Protein AF-A0A2U3AKN8-F1 (afdb_monomer)

Mean predicted aligned error: 9.83 Å

Solvent-accessible surface area (backbone atoms only — not comparable to full-atom values): 13287 Å² total; per-residue (Å²): 140,81,82,91,76,89,77,84,79,79,81,80,80,75,80,71,77,81,74,75,75,73,72,77,77,73,77,78,71,74,66,41,64,63,56,48,52,53,52,56,72,64,46,65,50,84,60,88,80,72,46,53,62,43,79,79,69,73,94,83,58,29,71,32,32,34,65,48,56,36,78,49,34,38,37,41,38,30,32,68,33,96,54,86,53,60,68,59,31,71,70,49,67,68,53,52,83,86,50,47,49,32,32,42,37,38,39,53,43,98,36,43,69,57,27,46,51,53,54,57,77,70,51,80,65,50,83,86,33,52,79,41,74,62,44,101,90,39,66,28,15,39,43,72,58,97,63,34,29,37,36,18,37,74,58,89,57,29,38,34,34,22,34,26,45,57,94,43,81,56,57,19,50,55,48,46,43,53,50,49,64,50,51,77,76,42,58,64,76,82,40,71,66,54,26,37,35,37,30,34,58,82,16,51,69,24,35,44,35,33,29,56,66,25,29,32,39,37,40,33,45,22,71,46,61,65,41,48,53,53,20,48,45,33,54,82

Radius of gyration: 25.67 Å; Cα contacts (8 Å, |Δi|>4): 449; chains: 1; bounding box: 73×88×54 Å

Organism: NCBI:txid202750

Sequence (236 aa):
MKKIMIAIMTVTMFLLPTFCVEALSKSTIMPAEVLQKSIKKSIATPIAIVLPQRIPVAKNPYITAKTTSTATSYKVVYYALKKPTTVNSPQALHASKKDAILRITAKKYHSQAMAMKKIESVNHFTAAGKVIAIMPTVKGYQDAGAGSQWTSWKMGRWSLTSHTTTNRPTADVTRAQQIIRYLQKHQLPIPRQNGVVIIGEDGQKNAVIWQNGAVVYTLDYTAKALDVIQAATSLN

pLDDT: mean 82.95, std 19.5, range [27.47, 98.31]

Foldseek 3Di:
DDDDDDDDDDDPPPPDPPPPPPPPPPQPDPQVVVQVVLQVVVEDEPDDDKFFRDFDDDGDFAKEWEWDYDHFKIKIWIFTHPDHDYHPDPVRVPDDPVRTAKMKMKGFDPWLVVLVVVQVVPQPADPPADWDPLDPPFIWGWDDDPQKIKTWGDDVQEIEIEIDGPVCHCPRSVVVNVLVVVCVPFPAPDAPHHWYAYHYPQQVPGWTWGDDTRMIMIMGHHRDNVSSVNRRSRMD

Secondary structure (DSSP, 8-state):
-------------------------------HHHHHHHHHHT---SS----BS----SSSPEEEEEEEEETTEEEEEEEEESS---TT-HHHHH--GGGEEEEEEEEE-SSHHHHHHHHHTT----SSSEEEEEETTEEEEEEEETTEEEEEEEETTEEEEEEEETTSTTHHHHHHHHHHHHHTTSPPP--SS-EEEEE-GGGTT-EEEEEETTEEEEEE--SSHHHHHHHHHTB-

Structure (mmCIF, N/CA/C/O backbone):
data_AF-A0A2U3AKN8-F1
#
_entry.id   AF-A0A2U3AKN8-F1
#
loop_
_atom_site.group_PDB
_atom_site.id
_atom_site.type_symbol
_atom_site.label_atom_id
_atom_site.label_alt_id
_atom_site.label_comp_id
_atom_site.label_asym_id
_atom_site.label_entity_id
_atom_site.label_seq_id
_atom_site.pdbx_PDB_ins_code
_atom_site.Cartn_x
_atom_site.Cartn_y
_atom_site.Cartn_z
_atom_site.occupancy
_atom_site.B_iso_or_equiv
_atom_site.auth_seq_id
_atom_site.auth_comp_id
_atom_site.auth_asym_id
_atom_site.auth_atom_id
_atom_site.pdbx_PDB_model_num
ATOM 1 N N . MET A 1 1 ? 52.978 -71.723 30.980 1.00 47.91 1 MET A N 1
ATOM 2 C CA . MET A 1 1 ? 51.565 -72.037 30.679 1.00 47.91 1 MET A CA 1
ATOM 3 C C . MET A 1 1 ? 50.709 -71.125 31.542 1.00 47.91 1 MET A C 1
ATOM 5 O O . MET A 1 1 ? 50.704 -71.272 32.756 1.00 47.91 1 MET A O 1
ATOM 9 N N . LYS A 1 2 ? 50.210 -70.037 30.944 1.00 38.91 2 LYS A N 1
ATOM 10 C CA . LYS A 1 2 ? 49.776 -68.819 31.645 1.00 38.91 2 LYS A CA 1
ATOM 11 C C . LYS A 1 2 ? 48.250 -68.725 31.698 1.00 38.91 2 LYS A C 1
ATOM 13 O O . LYS A 1 2 ? 47.568 -69.051 30.736 1.00 38.91 2 LYS A O 1
ATOM 18 N N . LYS A 1 3 ? 47.788 -68.286 32.869 1.00 39.03 3 LYS A N 1
ATOM 19 C CA . LYS A 1 3 ? 46.408 -68.121 33.328 1.00 39.03 3 LYS A CA 1
ATOM 20 C C . LYS A 1 3 ? 45.557 -67.282 32.370 1.00 39.03 3 LYS A C 1
ATOM 22 O O . LYS A 1 3 ? 45.996 -66.242 31.890 1.00 39.03 3 LYS A O 1
ATOM 27 N N . ILE A 1 4 ? 44.321 -67.736 32.185 1.00 42.25 4 ILE A N 1
ATOM 28 C CA . ILE A 1 4 ? 43.202 -66.989 31.609 1.00 42.25 4 ILE A CA 1
ATOM 29 C C . ILE A 1 4 ? 42.912 -65.806 32.537 1.00 42.25 4 ILE A C 1
ATOM 31 O O . ILE A 1 4 ? 42.621 -66.002 33.716 1.00 42.25 4 ILE A O 1
ATOM 35 N N . MET A 1 5 ? 43.013 -64.587 32.011 1.00 34.53 5 MET A N 1
ATOM 36 C CA . MET A 1 5 ? 42.608 -63.367 32.702 1.00 34.53 5 MET A CA 1
ATOM 37 C C . MET A 1 5 ? 41.533 -62.696 31.849 1.00 34.53 5 MET A C 1
ATOM 39 O O . MET A 1 5 ? 41.807 -62.167 30.776 1.00 34.53 5 MET A O 1
ATOM 43 N N . ILE A 1 6 ? 40.291 -62.805 32.316 1.00 40.97 6 ILE A N 1
ATOM 44 C CA . ILE A 1 6 ? 39.125 -62.116 31.769 1.00 40.97 6 ILE A CA 1
ATOM 45 C C . ILE A 1 6 ? 39.256 -60.651 32.192 1.00 40.97 6 ILE A C 1
ATOM 47 O O . ILE A 1 6 ? 39.110 -60.328 33.369 1.00 40.97 6 ILE A O 1
ATOM 51 N N . ALA A 1 7 ? 39.578 -59.772 31.245 1.00 39.47 7 ALA A N 1
ATOM 52 C CA . ALA A 1 7 ? 39.534 -58.332 31.453 1.00 39.47 7 ALA A CA 1
ATOM 53 C C . ALA A 1 7 ? 38.117 -57.836 31.135 1.00 39.47 7 ALA A C 1
ATOM 55 O O . ALA A 1 7 ? 37.679 -57.841 29.986 1.00 39.47 7 ALA A O 1
ATOM 56 N N . ILE A 1 8 ? 37.398 -57.438 32.182 1.00 42.19 8 ILE A N 1
ATOM 57 C CA . ILE A 1 8 ? 36.119 -56.734 32.107 1.00 42.19 8 ILE A CA 1
ATOM 58 C C . ILE A 1 8 ? 36.411 -55.351 31.524 1.00 42.19 8 ILE A C 1
ATOM 60 O O . ILE A 1 8 ? 37.015 -54.509 32.186 1.00 42.19 8 ILE A O 1
ATOM 64 N N . MET A 1 9 ? 36.025 -55.127 30.270 1.00 34.16 9 MET A N 1
ATOM 65 C CA . MET A 1 9 ? 36.129 -53.815 29.644 1.00 34.16 9 MET A CA 1
ATOM 66 C C . MET A 1 9 ? 34.920 -52.985 30.084 1.00 34.16 9 MET A C 1
ATOM 68 O O . MET A 1 9 ? 33.795 -53.189 29.632 1.00 34.16 9 MET A O 1
ATOM 72 N N . THR A 1 10 ? 35.150 -52.090 31.037 1.00 38.06 10 THR A N 1
ATOM 73 C CA . THR A 1 10 ? 34.199 -51.079 31.494 1.00 38.06 10 THR A CA 1
ATOM 74 C C . THR A 1 10 ? 33.798 -50.186 30.319 1.00 38.06 10 THR A C 1
ATOM 76 O O . THR A 1 10 ? 34.626 -49.491 29.734 1.00 38.06 10 THR A O 1
ATOM 79 N N . VAL A 1 11 ? 32.512 -50.202 29.964 1.00 35.88 11 VAL A N 1
ATOM 80 C CA . VAL A 1 11 ? 31.925 -49.251 29.016 1.00 35.88 11 VAL A CA 1
ATOM 81 C C . VAL A 1 11 ? 31.788 -47.914 29.735 1.00 35.88 11 VAL A C 1
ATOM 83 O O . VAL A 1 11 ? 30.864 -47.703 30.519 1.00 35.88 11 VAL A O 1
ATOM 86 N N . THR A 1 12 ? 32.730 -47.007 29.494 1.00 36.84 12 THR A N 1
ATOM 87 C CA . THR A 1 12 ? 32.615 -45.614 29.926 1.00 36.84 12 THR 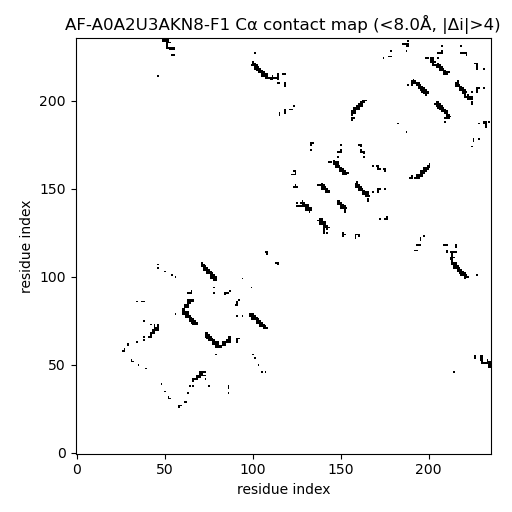A CA 1
ATOM 88 C C . THR A 1 12 ? 31.529 -44.947 29.088 1.00 36.84 12 THR A C 1
ATOM 90 O O . THR A 1 12 ? 31.744 -44.571 27.936 1.00 36.84 12 THR A O 1
ATOM 93 N N . MET A 1 13 ? 30.335 -44.837 29.663 1.00 35.78 13 MET A N 1
ATOM 94 C CA . MET A 1 13 ? 29.213 -44.084 29.117 1.00 35.78 13 MET A CA 1
ATOM 95 C C . MET A 1 13 ? 29.592 -42.597 29.090 1.00 35.78 13 MET A C 1
ATOM 97 O O . MET A 1 13 ? 29.502 -41.900 30.097 1.00 35.78 13 MET A O 1
ATOM 101 N N . PHE A 1 14 ? 30.065 -42.113 27.941 1.00 35.88 14 PHE A N 1
ATOM 102 C CA . PHE A 1 14 ? 30.198 -40.681 27.694 1.00 35.88 14 PHE A CA 1
ATOM 103 C C . PHE A 1 14 ? 28.784 -40.084 27.680 1.00 35.88 14 PHE A C 1
ATOM 105 O O . PHE A 1 14 ? 28.025 -40.292 26.731 1.00 35.88 14 PHE A O 1
ATOM 112 N N . LEU A 1 15 ? 28.417 -39.363 28.746 1.00 39.59 15 LEU A N 1
ATOM 113 C CA . LEU A 1 15 ? 27.289 -38.438 28.705 1.00 39.59 15 LEU A CA 1
ATOM 114 C C . LEU A 1 15 ? 27.606 -37.382 27.644 1.00 39.59 15 LEU A C 1
ATOM 116 O O . LEU A 1 15 ? 28.398 -36.467 27.871 1.00 39.59 15 LEU A O 1
ATOM 120 N N . LEU A 1 16 ? 26.990 -37.520 26.474 1.00 36.94 16 LEU A N 1
ATOM 121 C CA . LEU A 1 16 ? 26.887 -3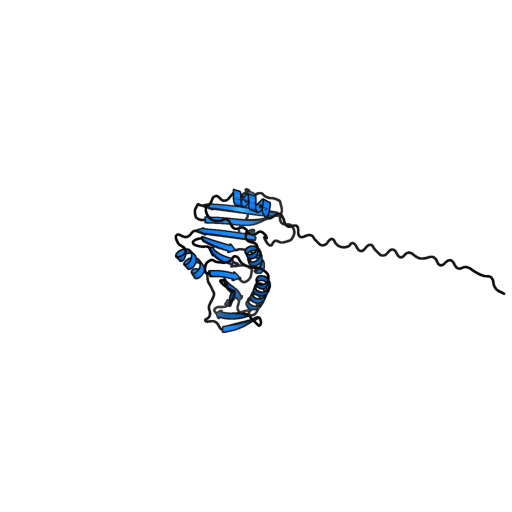6.420 25.529 1.00 36.94 16 LEU A CA 1
ATOM 122 C C . LEU A 1 16 ? 26.116 -35.291 26.227 1.00 36.94 16 LEU A C 1
ATOM 124 O O . LEU A 1 16 ? 25.058 -35.563 26.805 1.00 36.94 16 LEU A O 1
ATOM 128 N N . PRO A 1 17 ? 26.615 -34.042 26.207 1.00 35.56 17 PRO A N 1
ATOM 129 C CA . PRO A 1 17 ? 25.849 -32.925 26.716 1.00 35.56 17 PRO A CA 1
ATOM 130 C C . PRO A 1 17 ? 24.540 -32.879 25.938 1.00 35.56 17 PRO A C 1
ATOM 132 O O . PRO A 1 17 ? 24.530 -32.901 24.705 1.00 35.56 17 PRO A O 1
ATOM 135 N N . THR A 1 18 ? 23.441 -32.854 26.682 1.00 38.69 18 THR A N 1
ATOM 136 C CA . THR A 1 18 ? 22.098 -32.589 26.195 1.00 38.69 18 THR A CA 1
ATOM 137 C C . THR A 1 18 ? 22.159 -31.291 25.401 1.00 38.69 18 THR A C 1
ATOM 139 O O . THR A 1 18 ? 22.125 -30.199 25.968 1.00 38.69 18 THR A O 1
ATOM 142 N N . PHE A 1 19 ? 22.322 -31.394 24.082 1.00 32.84 19 PHE A N 1
ATOM 143 C CA . PHE A 1 19 ? 22.133 -30.261 23.201 1.00 32.84 19 PHE A CA 1
ATOM 144 C C . PHE A 1 19 ? 20.673 -29.876 23.364 1.00 32.84 19 PHE A C 1
ATOM 146 O O . PHE A 1 19 ? 19.760 -30.565 22.909 1.00 32.84 19 PHE A O 1
ATOM 153 N N . CYS A 1 20 ? 20.482 -28.803 24.123 1.00 34.69 20 CYS A N 1
ATOM 154 C CA . CYS A 1 20 ? 19.250 -28.061 24.215 1.00 34.69 20 CYS A CA 1
ATOM 155 C C . CYS A 1 20 ? 18.879 -27.717 22.773 1.00 34.69 20 CYS A C 1
ATOM 157 O O . CYS A 1 20 ? 19.501 -26.852 22.158 1.00 34.69 20 CYS A O 1
ATOM 159 N N . VAL A 1 21 ? 17.945 -28.474 22.192 1.00 34.69 21 VAL A N 1
ATOM 160 C CA . VAL A 1 21 ? 17.340 -28.114 20.916 1.00 34.69 21 VAL A CA 1
ATOM 161 C C . VAL A 1 21 ? 16.611 -26.815 21.200 1.00 34.69 21 VAL A C 1
ATOM 163 O O . VAL A 1 21 ? 15.530 -26.811 21.792 1.00 34.69 21 VAL A O 1
ATOM 166 N N . GLU A 1 22 ? 17.273 -25.711 20.858 1.00 36.47 22 GLU A N 1
ATOM 167 C CA . GLU A 1 22 ? 16.711 -24.376 20.882 1.00 36.47 22 GLU A CA 1
ATOM 168 C C . GLU A 1 22 ? 15.353 -24.450 20.211 1.00 36.47 22 GLU A C 1
ATOM 170 O O . GLU A 1 22 ? 15.221 -24.780 19.029 1.00 36.47 22 GLU A O 1
ATOM 175 N N . ALA A 1 23 ? 14.329 -24.204 21.024 1.00 31.55 23 ALA A N 1
ATOM 176 C CA . ALA A 1 23 ? 12.966 -24.095 20.580 1.00 31.55 23 ALA A CA 1
ATOM 177 C C . ALA A 1 23 ? 12.954 -23.197 19.342 1.00 31.55 23 ALA A C 1
ATOM 179 O O . ALA A 1 23 ? 13.262 -22.006 19.428 1.00 31.55 23 ALA A O 1
ATOM 180 N N . LEU A 1 24 ? 12.598 -23.785 18.195 1.00 31.45 24 LEU A N 1
ATOM 181 C CA . LEU A 1 24 ? 12.186 -23.064 17.001 1.00 31.45 24 LEU A CA 1
ATOM 182 C C . LEU A 1 24 ? 11.254 -21.951 17.469 1.00 31.45 24 LEU A C 1
ATOM 184 O O . LEU A 1 24 ? 10.130 -22.208 17.901 1.00 31.45 24 LEU A O 1
ATOM 188 N N . SER A 1 25 ? 11.782 -20.727 17.474 1.00 33.41 25 SER A N 1
ATOM 189 C CA . SER A 1 25 ? 11.125 -19.533 17.985 1.00 33.41 25 SER A CA 1
ATOM 190 C C . SER A 1 25 ? 9.816 -19.357 17.219 1.00 33.41 25 SER A C 1
ATOM 192 O O . SER A 1 25 ? 9.801 -18.735 16.153 1.00 33.41 25 SER A O 1
ATOM 194 N N . LYS A 1 26 ? 8.721 -19.901 17.762 1.00 30.75 26 LYS A N 1
ATOM 195 C CA . LYS A 1 26 ? 7.355 -19.654 17.306 1.00 30.75 26 LYS A CA 1
ATOM 196 C C . LYS A 1 26 ? 7.188 -18.144 17.225 1.00 30.75 26 LYS A C 1
ATOM 198 O O . LYS A 1 26 ? 7.237 -17.446 18.233 1.00 30.75 26 LYS A O 1
ATOM 203 N N . SER A 1 27 ? 7.045 -17.635 16.006 1.00 27.47 27 SER A N 1
ATOM 204 C CA . SER A 1 27 ? 6.541 -16.288 15.793 1.00 27.47 27 SER A CA 1
ATOM 205 C C . SER A 1 27 ? 5.148 -16.246 16.415 1.00 27.47 27 SER A C 1
ATOM 207 O O . SER A 1 27 ? 4.228 -16.904 15.930 1.00 27.47 27 SER A O 1
ATOM 209 N N . THR A 1 28 ? 5.009 -15.549 17.540 1.00 31.97 28 THR A N 1
ATOM 210 C CA . THR A 1 28 ? 3.712 -15.321 18.173 1.00 31.97 28 THR A CA 1
ATOM 211 C C . THR A 1 28 ? 2.928 -14.356 17.293 1.00 31.97 28 THR A C 1
ATOM 213 O O . THR A 1 28 ? 3.082 -13.139 17.372 1.00 31.97 28 THR A O 1
ATOM 216 N N . ILE A 1 29 ? 2.104 -14.917 16.413 1.00 41.03 29 ILE A N 1
ATOM 217 C CA . ILE A 1 29 ? 1.066 -14.202 15.679 1.00 41.03 29 ILE A CA 1
ATOM 218 C C . ILE A 1 29 ? -0.012 -13.863 16.716 1.00 41.03 29 ILE A C 1
ATOM 220 O O . ILE A 1 29 ? -0.741 -14.752 17.151 1.00 41.03 29 ILE A O 1
ATOM 224 N N . MET A 1 30 ? -0.130 -12.602 17.151 1.00 44.62 30 MET A N 1
ATOM 225 C CA . MET A 1 30 ? -1.385 -12.179 17.789 1.00 44.62 30 MET A CA 1
ATOM 226 C C . MET A 1 30 ? -2.512 -12.454 16.787 1.00 44.62 30 MET A C 1
ATOM 228 O O . MET A 1 30 ? -2.341 -12.097 15.618 1.00 44.62 30 MET A O 1
ATOM 232 N N . PRO A 1 31 ? -3.634 -13.085 17.175 1.00 51.06 31 PRO A N 1
ATOM 233 C CA . PRO A 1 31 ? -4.679 -13.421 16.223 1.00 51.06 31 PRO A CA 1
ATOM 234 C C . PRO A 1 31 ? -5.245 -12.121 15.657 1.00 51.06 31 PRO A C 1
ATOM 236 O O . PRO A 1 31 ? -6.027 -11.426 16.312 1.00 51.06 31 PRO A O 1
ATOM 239 N N . ALA A 1 32 ? -4.841 -11.795 14.426 1.00 58.66 32 ALA A N 1
ATOM 240 C CA . ALA A 1 32 ? -5.344 -10.651 13.681 1.00 58.66 32 ALA A CA 1
ATOM 241 C C . ALA A 1 32 ? -6.879 -10.643 13.677 1.00 58.66 32 ALA A C 1
ATOM 243 O O . ALA A 1 32 ? -7.479 -9.581 13.665 1.00 58.66 32 ALA A O 1
ATOM 244 N N . GLU A 1 33 ? -7.521 -11.805 13.797 1.00 67.31 33 GLU A N 1
ATOM 245 C CA . GLU A 1 33 ? -8.969 -11.962 13.815 1.00 67.31 33 GLU A CA 1
ATOM 246 C C . GLU A 1 33 ? -9.694 -11.222 14.960 1.00 67.31 33 GLU A C 1
ATOM 248 O O . GLU A 1 33 ? -10.698 -10.555 14.707 1.00 67.31 33 GLU A O 1
ATOM 253 N N . VAL A 1 34 ? -9.204 -11.274 16.209 1.00 74.06 34 VAL A N 1
ATOM 254 C CA . VAL A 1 34 ? -9.867 -10.594 17.350 1.00 74.06 34 VAL A CA 1
ATOM 255 C C . VAL A 1 34 ? -9.721 -9.075 17.230 1.00 74.06 34 VAL A C 1
ATOM 257 O O . VAL A 1 34 ? -10.681 -8.320 17.434 1.00 74.06 34 VAL A O 1
ATOM 260 N N . LEU A 1 35 ? -8.526 -8.624 16.841 1.00 84.00 35 LEU A N 1
ATOM 261 C CA . LEU A 1 35 ? -8.252 -7.218 16.558 1.00 84.00 35 LEU A CA 1
ATOM 262 C C . LEU A 1 35 ? -9.103 -6.726 15.375 1.00 84.00 35 LEU A C 1
ATOM 264 O O . LEU A 1 35 ? -9.751 -5.688 15.481 1.00 84.00 35 LEU A O 1
ATOM 268 N N . GLN A 1 36 ? -9.175 -7.494 14.284 1.00 87.62 36 GLN A N 1
ATOM 269 C CA . GLN A 1 36 ? -9.992 -7.178 13.112 1.00 87.62 36 GLN A CA 1
ATOM 270 C C . GLN A 1 36 ? -11.480 -7.104 13.453 1.00 87.62 36 GLN A C 1
ATOM 272 O O . GLN A 1 36 ? -12.139 -6.166 13.013 1.00 87.62 36 GLN A O 1
ATOM 277 N N . LYS A 1 37 ? -12.023 -8.040 14.246 1.00 88.00 37 LYS A N 1
ATOM 278 C CA . LYS A 1 37 ? -13.424 -7.986 14.704 1.00 88.00 37 LYS A CA 1
ATOM 279 C C . LYS A 1 37 ? -13.699 -6.697 15.481 1.00 88.00 37 LYS A C 1
ATOM 281 O O . LYS A 1 37 ? -14.693 -6.024 15.215 1.00 88.00 37 LYS A O 1
ATOM 286 N N . SER A 1 38 ? -12.788 -6.318 16.376 1.00 90.12 38 SER A N 1
ATOM 287 C CA . SER A 1 38 ? -12.899 -5.081 17.160 1.00 90.12 38 SER A CA 1
ATOM 288 C C . SER A 1 38 ? -12.841 -3.828 16.278 1.00 90.12 38 SER A C 1
ATOM 290 O O . SER A 1 38 ? -13.662 -2.930 16.442 1.00 90.12 38 SER A O 1
ATOM 292 N N . ILE A 1 39 ? -11.927 -3.795 15.301 1.00 93.44 39 ILE A N 1
ATOM 293 C CA . ILE A 1 39 ? -11.805 -2.706 14.317 1.00 93.44 39 ILE A CA 1
ATOM 294 C C . ILE A 1 39 ? -13.055 -2.614 13.435 1.00 93.44 39 ILE A C 1
ATOM 296 O O . ILE A 1 39 ? -13.585 -1.526 13.232 1.00 93.44 39 ILE A O 1
ATOM 300 N N . LYS A 1 40 ? -13.550 -3.742 12.912 1.00 93.88 40 LYS A N 1
ATOM 301 C CA . LYS A 1 40 ? -14.758 -3.778 12.073 1.00 93.88 40 LYS A CA 1
ATOM 302 C C . LYS A 1 40 ? -15.972 -3.262 12.848 1.00 93.88 40 LYS A C 1
ATOM 304 O O . LYS A 1 40 ? -16.739 -2.478 12.304 1.00 93.88 40 LYS A O 1
ATOM 309 N N . LYS A 1 41 ? -16.102 -3.618 14.132 1.00 93.88 41 LYS A N 1
ATOM 310 C CA . LYS A 1 41 ? -17.167 -3.112 15.014 1.00 93.88 41 LYS A CA 1
ATOM 311 C C . LYS A 1 41 ? -17.058 -1.605 15.291 1.00 93.88 41 LYS A C 1
ATOM 313 O O . LYS A 1 41 ? -18.080 -0.962 15.502 1.00 93.88 41 LYS A O 1
ATOM 318 N N . SER A 1 42 ? -15.851 -1.036 15.301 1.00 93.56 42 SER A N 1
ATOM 319 C CA . SER A 1 42 ? -15.626 0.390 15.587 1.00 93.56 42 SER A CA 1
ATOM 320 C C . SER A 1 42 ? -15.682 1.304 14.356 1.00 93.56 42 SER A C 1
ATOM 322 O O . SER A 1 42 ? -15.453 2.508 14.481 1.00 93.56 42 SER A O 1
ATOM 324 N N . ILE A 1 43 ? -15.959 0.756 13.169 1.00 95.62 43 ILE A N 1
ATOM 325 C CA . ILE A 1 43 ? -16.082 1.496 11.910 1.00 95.62 43 ILE A CA 1
ATOM 326 C C . ILE A 1 43 ? -17.543 1.461 11.460 1.00 95.62 43 ILE A C 1
ATOM 328 O O . ILE A 1 43 ? -18.061 0.420 11.069 1.00 95.62 43 ILE A O 1
ATOM 332 N N . ALA A 1 44 ? -18.189 2.625 11.447 1.00 95.00 44 ALA A N 1
ATOM 333 C CA . ALA A 1 44 ? -19.534 2.800 10.909 1.00 95.00 44 ALA A CA 1
ATOM 334 C C . ALA A 1 44 ? -19.449 3.433 9.511 1.00 95.00 44 ALA A C 1
ATOM 336 O O . ALA A 1 44 ? -19.251 4.644 9.377 1.00 95.00 44 ALA A O 1
ATOM 337 N N . THR A 1 45 ? -19.531 2.609 8.461 1.00 96.06 45 THR A N 1
ATOM 338 C CA . THR A 1 45 ? -19.463 3.059 7.061 1.00 96.06 45 THR A CA 1
ATOM 339 C C . THR A 1 45 ? -20.110 2.040 6.110 1.00 96.06 45 THR A C 1
ATOM 341 O O . THR A 1 45 ? -20.006 0.840 6.359 1.00 96.06 45 THR A O 1
ATOM 344 N N . PRO A 1 46 ? -20.736 2.473 5.000 1.00 95.06 46 PRO A N 1
ATOM 345 C CA . PRO A 1 46 ? -21.210 1.574 3.944 1.00 95.06 46 PRO A CA 1
ATOM 346 C C . PRO A 1 46 ? -20.085 1.079 3.015 1.00 95.06 46 PRO A C 1
ATOM 348 O O . PRO A 1 46 ? -20.330 0.287 2.109 1.00 95.06 46 PRO A O 1
ATOM 351 N N . ILE A 1 47 ? -18.856 1.579 3.168 1.00 96.75 47 ILE A N 1
ATOM 352 C CA . ILE A 1 47 ? -17.705 1.130 2.377 1.00 96.75 47 ILE A CA 1
ATOM 353 C C . ILE A 1 47 ? -17.276 -0.262 2.848 1.00 96.75 47 ILE A C 1
ATOM 355 O O . ILE A 1 47 ? -17.122 -0.488 4.044 1.00 96.75 47 ILE A O 1
ATOM 359 N N . ALA A 1 48 ? -17.000 -1.173 1.911 1.00 95.69 48 ALA A N 1
ATOM 360 C CA . ALA A 1 48 ? -16.414 -2.470 2.235 1.00 95.69 48 ALA A CA 1
ATOM 361 C C . ALA A 1 48 ? -15.089 -2.289 2.999 1.00 95.69 48 ALA A C 1
ATOM 363 O O . ALA A 1 48 ? -14.141 -1.683 2.483 1.00 95.69 48 ALA A O 1
ATOM 364 N N . ILE A 1 49 ? -15.050 -2.801 4.231 1.00 96.06 49 ILE A N 1
ATOM 365 C CA . ILE A 1 49 ? -13.893 -2.722 5.121 1.00 96.06 49 ILE A CA 1
ATOM 366 C C . ILE A 1 49 ? -12.926 -3.846 4.761 1.00 96.06 49 ILE A C 1
ATOM 368 O O . ILE A 1 49 ? -13.211 -5.011 5.025 1.00 96.06 49 ILE A O 1
ATOM 372 N N . VAL A 1 50 ? -11.770 -3.472 4.222 1.00 94.44 50 VAL A N 1
ATOM 373 C CA . VAL A 1 50 ? -10.629 -4.373 4.015 1.00 94.44 50 VAL A CA 1
ATOM 374 C C . VAL A 1 50 ? -9.583 -4.137 5.098 1.00 94.44 50 VAL A C 1
ATOM 376 O O . VAL A 1 50 ? -9.274 -2.979 5.404 1.00 94.44 50 VAL A O 1
ATOM 379 N N . LEU A 1 51 ? -9.047 -5.208 5.685 1.00 94.25 51 LEU A N 1
ATOM 380 C CA . LEU A 1 51 ? -7.999 -5.153 6.713 1.00 94.25 51 LEU A CA 1
ATOM 381 C C . LEU A 1 51 ? -6.922 -6.214 6.441 1.00 94.25 51 LEU A C 1
ATOM 383 O O . LEU A 1 51 ? -7.228 -7.273 5.907 1.00 94.25 51 LEU A O 1
ATOM 387 N N . PRO A 1 52 ? -5.650 -5.962 6.788 1.00 91.25 52 PRO A N 1
ATOM 388 C CA . PRO A 1 52 ? -4.595 -6.952 6.611 1.00 91.25 52 PRO A CA 1
ATOM 389 C C . PRO A 1 52 ? -4.743 -8.078 7.638 1.00 91.25 52 PRO A C 1
ATOM 391 O O . PRO A 1 52 ? -4.950 -7.830 8.830 1.00 91.25 52 PRO A O 1
ATOM 394 N N . GLN A 1 53 ? -4.595 -9.324 7.197 1.00 87.62 53 GLN A N 1
ATOM 395 C CA . GLN A 1 53 ? -4.480 -10.487 8.082 1.00 87.62 53 GLN A CA 1
ATOM 396 C C . GLN A 1 53 ? -3.099 -10.586 8.731 1.00 87.62 53 GLN A C 1
ATOM 398 O O . GLN A 1 53 ? -2.944 -11.247 9.757 1.00 87.62 53 GLN A O 1
ATOM 403 N N . ARG A 1 54 ? -2.081 -9.952 8.139 1.00 83.00 54 ARG A N 1
ATOM 404 C CA . ARG A 1 54 ? -0.708 -9.952 8.646 1.00 83.00 54 ARG A CA 1
ATOM 405 C C . ARG A 1 54 ? -0.172 -8.530 8.683 1.00 83.00 54 ARG A C 1
ATOM 407 O O . ARG A 1 54 ? -0.166 -7.833 7.675 1.00 83.00 54 ARG A O 1
ATOM 414 N N . ILE A 1 55 ? 0.311 -8.119 9.850 1.00 83.44 55 ILE A N 1
ATOM 415 C CA . ILE A 1 55 ? 0.983 -6.834 10.045 1.00 83.44 55 ILE A CA 1
ATOM 416 C C . ILE A 1 55 ? 2.430 -7.146 10.429 1.00 83.44 55 ILE A C 1
ATOM 418 O O . ILE A 1 55 ? 2.649 -7.706 11.505 1.00 83.44 55 ILE A O 1
ATOM 422 N N . PRO A 1 56 ? 3.411 -6.851 9.561 1.00 75.31 56 PRO A N 1
ATOM 423 C CA . PRO A 1 56 ? 4.811 -7.119 9.861 1.00 75.31 56 PRO A CA 1
ATOM 424 C C . PRO A 1 56 ? 5.283 -6.239 11.020 1.00 75.31 56 PRO A C 1
ATOM 426 O O . PRO A 1 56 ? 5.231 -5.013 10.953 1.00 75.31 56 PRO A O 1
ATOM 429 N N . VAL A 1 57 ? 5.726 -6.874 12.101 1.00 76.81 57 VAL A N 1
ATOM 430 C CA . VAL A 1 57 ? 6.236 -6.218 13.308 1.00 76.81 57 VAL A CA 1
ATOM 431 C C . VAL A 1 57 ? 7.446 -6.985 13.844 1.00 76.81 57 VAL A C 1
ATOM 433 O O . VAL A 1 57 ? 7.645 -8.154 13.512 1.00 76.81 57 VAL A O 1
ATOM 436 N N . ALA A 1 58 ? 8.278 -6.333 14.664 1.00 68.44 58 ALA A N 1
ATOM 437 C CA . ALA A 1 58 ? 9.372 -7.000 15.382 1.00 68.44 58 ALA A CA 1
ATOM 438 C C . ALA A 1 58 ? 8.837 -8.115 16.312 1.00 68.44 58 ALA A C 1
ATOM 440 O O . ALA A 1 58 ? 7.630 -8.253 16.478 1.00 68.44 58 ALA A O 1
ATOM 441 N N . LYS A 1 59 ? 9.702 -8.938 16.925 1.00 62.97 59 LYS A N 1
ATOM 442 C CA . LYS A 1 59 ? 9.237 -9.999 17.843 1.00 62.97 59 LYS A CA 1
ATOM 443 C C . LYS A 1 59 ? 8.500 -9.401 19.058 1.00 62.97 59 LYS A C 1
ATOM 445 O O . LYS A 1 59 ? 9.036 -8.529 19.734 1.00 62.97 59 LYS A O 1
ATOM 450 N N . ASN A 1 60 ? 7.308 -9.929 19.344 1.00 59.16 60 ASN A N 1
ATOM 451 C CA . ASN A 1 60 ? 6.490 -9.719 20.552 1.00 59.16 60 ASN A CA 1
ATOM 452 C C . ASN A 1 60 ? 5.932 -8.305 20.887 1.00 59.16 60 ASN A C 1
ATOM 454 O O . ASN A 1 60 ? 5.803 -8.000 22.074 1.00 59.16 60 ASN A O 1
ATOM 458 N N . PRO A 1 61 ? 5.530 -7.432 19.944 1.00 72.12 61 PRO A N 1
ATOM 459 C CA . PRO A 1 61 ? 4.722 -6.271 20.287 1.00 72.12 61 PRO A CA 1
ATOM 460 C C . PRO A 1 61 ? 3.239 -6.638 20.350 1.00 72.12 61 PRO A C 1
ATOM 462 O O . PRO A 1 61 ? 2.731 -7.430 19.555 1.00 72.12 61 PRO A O 1
ATOM 465 N N . TYR A 1 62 ? 2.527 -5.989 21.264 1.00 80.00 62 TYR A N 1
ATOM 466 C CA . TYR A 1 62 ? 1.075 -5.963 21.245 1.00 80.00 62 TYR A CA 1
ATOM 467 C C . TYR A 1 62 ? 0.606 -4.970 20.186 1.00 80.00 62 TYR A C 1
ATOM 469 O O . TYR A 1 62 ? 1.081 -3.837 20.156 1.00 80.00 62 TYR A O 1
ATOM 477 N N . ILE A 1 63 ? -0.324 -5.371 19.320 1.00 85.88 63 ILE A N 1
ATOM 478 C CA . ILE A 1 63 ? -0.857 -4.488 18.277 1.00 85.88 63 ILE A CA 1
ATOM 479 C C . ILE A 1 63 ? -2.206 -3.926 18.723 1.00 85.88 63 ILE A C 1
ATOM 481 O O . ILE A 1 63 ? -3.099 -4.673 19.120 1.00 85.88 63 ILE A O 1
ATOM 485 N N . THR A 1 64 ? -2.367 -2.609 18.603 1.00 89.81 64 THR A N 1
ATOM 486 C CA . THR A 1 64 ? -3.664 -1.928 18.722 1.00 89.81 64 THR A CA 1
ATOM 487 C C . THR A 1 64 ? -3.930 -1.058 17.496 1.00 89.81 64 THR A C 1
ATOM 489 O O . THR A 1 64 ? -3.070 -0.915 16.622 1.00 89.81 64 THR A O 1
ATOM 492 N N . ALA A 1 65 ? -5.123 -0.473 17.422 1.00 92.12 65 ALA A N 1
ATOM 493 C CA . ALA A 1 65 ? -5.507 0.426 16.352 1.00 92.12 65 ALA A CA 1
ATOM 494 C C . ALA A 1 65 ? -6.308 1.638 16.840 1.00 92.12 65 ALA A C 1
ATOM 496 O O . ALA A 1 65 ? -7.060 1.572 17.813 1.00 92.12 65 ALA A O 1
ATOM 497 N N . LYS A 1 66 ? -6.179 2.733 16.091 1.00 93.75 66 LYS A N 1
ATOM 498 C CA . LYS A 1 66 ? -7.048 3.910 16.137 1.00 93.75 66 LYS A CA 1
ATOM 499 C C . LYS A 1 66 ? -7.904 3.940 14.879 1.00 93.75 66 LYS A C 1
ATOM 50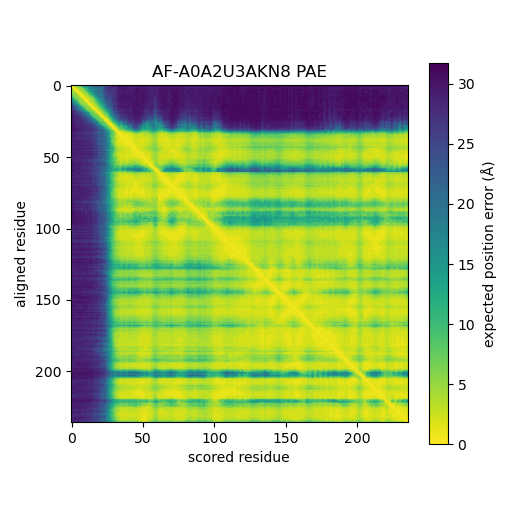1 O O . LYS A 1 66 ? -7.360 3.919 13.773 1.00 93.75 66 LYS A O 1
ATOM 506 N N . THR A 1 67 ? -9.219 4.024 15.035 1.00 95.56 67 THR A N 1
ATOM 507 C CA . THR A 1 67 ? -10.183 4.048 13.933 1.00 95.56 67 THR A CA 1
ATOM 508 C C . THR A 1 67 ? -10.943 5.363 13.886 1.00 95.56 67 THR A C 1
ATOM 510 O O . THR A 1 67 ? -11.286 5.946 14.908 1.00 95.56 67 THR A O 1
ATOM 513 N N . THR A 1 68 ? -11.242 5.819 12.677 1.00 96.12 68 THR A N 1
ATOM 514 C CA . THR A 1 68 ? -12.163 6.935 12.414 1.00 96.12 68 THR A CA 1
ATOM 515 C C . THR A 1 68 ? -12.950 6.607 11.154 1.00 96.12 68 THR A C 1
ATOM 517 O O . THR A 1 68 ? -12.384 6.026 10.223 1.00 96.12 68 THR A O 1
ATOM 520 N N . SER A 1 69 ? -14.234 6.949 11.108 1.00 97.31 69 SER A N 1
ATOM 521 C CA . SER A 1 69 ? -15.090 6.630 9.964 1.00 97.31 69 SER A CA 1
ATOM 522 C C . SER A 1 69 ? -16.180 7.667 9.736 1.00 97.31 69 SER A C 1
ATOM 524 O O . SER A 1 69 ? -16.593 8.373 10.650 1.00 97.31 69 SER A O 1
ATOM 526 N N . THR A 1 70 ? -16.639 7.730 8.492 1.00 97.25 70 THR A N 1
ATOM 527 C CA . THR A 1 70 ? -17.793 8.497 8.022 1.00 97.25 70 THR A CA 1
ATOM 528 C C . THR A 1 70 ? -18.562 7.652 6.998 1.00 97.25 70 THR A C 1
ATOM 530 O O . THR A 1 70 ? -18.119 6.568 6.604 1.00 97.25 70 THR A O 1
ATOM 533 N N . ALA A 1 71 ? -19.670 8.174 6.469 1.00 96.62 71 ALA A N 1
ATOM 534 C CA . ALA A 1 71 ? -20.402 7.529 5.376 1.00 96.62 71 ALA A CA 1
ATOM 535 C C . ALA A 1 71 ? -19.564 7.336 4.090 1.00 96.62 71 ALA A C 1
ATOM 537 O O . ALA A 1 71 ? -19.876 6.478 3.267 1.00 96.62 71 ALA A O 1
ATOM 538 N N . THR A 1 72 ? -18.495 8.117 3.899 1.00 97.44 72 THR A N 1
ATOM 539 C CA . THR A 1 72 ? -17.688 8.118 2.665 1.00 97.44 72 THR A CA 1
ATOM 540 C C . THR A 1 72 ? -16.204 7.856 2.897 1.00 97.44 72 THR A C 1
ATOM 542 O O . THR A 1 72 ? -15.408 7.961 1.961 1.00 97.44 72 THR A O 1
ATOM 545 N N . SER A 1 73 ? -15.789 7.521 4.117 1.00 98.06 73 SER A N 1
ATOM 546 C CA . SER A 1 73 ? -14.395 7.185 4.396 1.00 98.06 73 SER A CA 1
ATOM 547 C C . SER A 1 73 ? -14.225 6.372 5.669 1.00 98.06 73 SER A C 1
ATOM 549 O O . SER A 1 73 ? -15.033 6.452 6.591 1.00 98.06 73 SER A O 1
ATOM 551 N N . TYR A 1 74 ? -13.117 5.646 5.752 1.00 98.25 74 TYR A N 1
ATOM 552 C CA . TYR A 1 74 ? -12.602 5.154 7.022 1.00 98.25 74 TYR A CA 1
ATOM 553 C C . TYR A 1 74 ? -11.079 5.230 7.049 1.00 98.25 74 TYR A C 1
ATOM 555 O O . TYR A 1 74 ? -10.412 5.303 6.013 1.00 98.25 74 TYR A O 1
ATOM 563 N N . LYS A 1 75 ? -10.524 5.227 8.256 1.00 97.44 75 LYS A N 1
ATOM 564 C CA . LYS A 1 75 ? -9.090 5.199 8.521 1.00 97.44 75 LYS A CA 1
ATOM 565 C C . LYS A 1 75 ? -8.827 4.332 9.737 1.00 97.44 75 LYS A C 1
ATOM 567 O O . LYS A 1 75 ? -9.464 4.531 10.769 1.00 97.44 75 LYS A O 1
ATOM 572 N N . VAL A 1 76 ? -7.858 3.437 9.613 1.00 95.81 76 VAL A N 1
ATOM 573 C CA . VAL A 1 76 ? -7.326 2.609 10.695 1.00 95.81 76 VAL A CA 1
ATOM 574 C C . VAL A 1 76 ? -5.824 2.832 10.743 1.00 95.81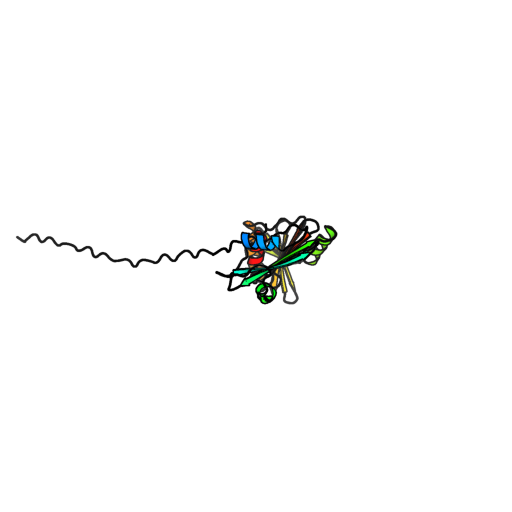 76 VAL A C 1
ATOM 576 O O . VAL A 1 76 ? -5.149 2.676 9.728 1.00 95.81 76 VAL A O 1
ATOM 579 N N . VAL A 1 77 ? -5.306 3.222 11.900 1.00 93.62 77 VAL A N 1
ATOM 580 C CA . VAL A 1 77 ? -3.868 3.372 12.150 1.00 93.62 77 VAL A CA 1
ATOM 581 C C . VAL A 1 77 ? -3.472 2.351 13.201 1.00 93.62 77 VAL A C 1
ATOM 583 O O . VAL A 1 77 ? -4.041 2.359 14.288 1.00 93.62 77 VAL A O 1
ATOM 586 N N . TYR A 1 78 ? -2.532 1.478 12.869 1.00 91.56 78 TYR A N 1
ATOM 587 C CA . TYR A 1 78 ? -2.009 0.438 13.742 1.00 91.56 78 TYR A CA 1
ATOM 588 C C . TYR A 1 78 ? -0.767 0.923 14.478 1.00 91.56 78 TYR A C 1
ATOM 590 O O . TYR A 1 78 ? 0.070 1.625 13.905 1.00 91.56 78 TYR A O 1
ATOM 598 N N . TYR A 1 79 ? -0.633 0.484 15.725 1.00 89.06 79 TYR A N 1
ATOM 599 C CA . TYR A 1 79 ? 0.481 0.816 16.608 1.00 89.06 79 TYR A CA 1
ATOM 600 C C . TYR A 1 79 ? 1.040 -0.453 17.245 1.00 89.06 79 TYR A C 1
ATOM 602 O O . TYR A 1 79 ? 0.272 -1.328 17.652 1.00 89.06 79 TYR A O 1
ATOM 610 N N . ALA A 1 80 ? 2.365 -0.527 17.359 1.00 85.56 80 ALA A N 1
ATOM 611 C CA . ALA A 1 80 ? 3.053 -1.541 18.152 1.00 85.56 80 ALA A CA 1
ATOM 612 C C . ALA A 1 80 ? 3.301 -1.005 19.568 1.00 85.56 80 ALA A C 1
ATOM 614 O O . ALA A 1 80 ? 3.919 0.043 19.741 1.00 85.56 80 ALA A O 1
ATOM 615 N N . LEU A 1 81 ? 2.839 -1.730 20.584 1.00 79.81 81 LEU A N 1
ATOM 616 C CA . LEU A 1 81 ? 2.935 -1.359 21.993 1.00 79.81 81 LEU A CA 1
ATOM 617 C C . LEU A 1 81 ? 3.604 -2.462 22.819 1.00 79.81 81 LEU A C 1
ATOM 619 O O . LEU A 1 81 ? 3.627 -3.635 22.451 1.00 79.81 81 LEU A O 1
ATOM 623 N N . LYS A 1 82 ? 4.121 -2.080 23.991 1.00 81.06 82 LYS A N 1
ATOM 624 C CA . LYS A 1 82 ? 4.738 -3.007 24.958 1.00 81.06 82 LYS A CA 1
ATOM 625 C C . LYS A 1 82 ? 3.721 -3.760 25.826 1.00 81.06 82 LYS A C 1
ATOM 627 O O . LYS A 1 82 ? 4.099 -4.698 26.517 1.00 81.06 82 LYS A O 1
ATOM 632 N N . LYS A 1 83 ? 2.453 -3.338 25.831 1.00 80.62 83 LYS A N 1
ATOM 633 C CA . LYS A 1 83 ? 1.376 -3.912 26.653 1.00 80.62 83 LYS A CA 1
ATOM 634 C C . LYS A 1 83 ? 0.114 -4.118 25.810 1.00 80.62 83 LYS A C 1
ATOM 636 O O . LYS A 1 83 ? -0.083 -3.346 24.869 1.00 80.62 83 LYS A O 1
ATOM 641 N N . PRO A 1 84 ? -0.736 -5.110 26.137 1.00 80.88 84 PRO A N 1
ATOM 642 C CA . PRO A 1 84 ? -2.008 -5.290 25.456 1.00 80.88 84 PRO A CA 1
ATOM 643 C C . PRO A 1 84 ? -2.888 -4.059 25.647 1.00 80.88 84 PRO A C 1
ATOM 645 O O . PRO A 1 84 ? -3.029 -3.536 26.752 1.00 80.88 84 PRO A O 1
ATOM 648 N N . THR A 1 85 ? -3.488 -3.595 24.558 1.00 82.44 85 THR A N 1
ATOM 649 C CA . THR A 1 85 ? -4.284 -2.373 24.549 1.00 82.44 85 THR A CA 1
ATOM 650 C C . THR A 1 85 ? -5.439 -2.537 23.574 1.00 82.44 85 THR A C 1
ATOM 652 O O . THR A 1 85 ? -5.242 -2.960 22.436 1.00 82.44 85 THR A O 1
ATOM 655 N N . THR A 1 86 ? -6.649 -2.184 24.000 1.00 87.88 86 THR A N 1
ATOM 656 C CA . THR A 1 86 ? -7.849 -2.259 23.158 1.00 87.88 86 THR A CA 1
ATOM 657 C C . THR A 1 86 ? -7.845 -1.192 22.061 1.00 87.88 86 THR A C 1
ATOM 659 O O . THR A 1 86 ? -7.153 -0.175 22.157 1.00 87.88 86 THR A O 1
ATOM 662 N N . VAL A 1 87 ? -8.617 -1.434 20.998 1.00 89.88 87 VAL A N 1
ATOM 663 C CA . VAL A 1 87 ? -8.833 -0.480 19.897 1.00 89.88 87 VAL A CA 1
ATOM 664 C C . VAL A 1 87 ? -9.450 0.809 20.446 1.00 89.88 87 VAL A C 1
ATOM 666 O O . VAL A 1 87 ? -10.349 0.749 21.281 1.00 89.88 87 VAL A O 1
ATOM 669 N N . ASN A 1 88 ? -8.983 1.967 19.971 1.00 89.75 88 ASN A N 1
ATOM 670 C CA . ASN A 1 88 ? -9.433 3.304 20.397 1.00 89.75 88 ASN A CA 1
ATOM 671 C C . ASN A 1 88 ? -9.295 3.609 21.898 1.00 89.75 88 ASN A C 1
ATOM 673 O O . ASN A 1 88 ? -9.918 4.551 22.384 1.00 89.75 88 ASN A O 1
ATOM 677 N N . SER A 1 89 ? -8.477 2.860 22.642 1.00 86.12 89 SER A N 1
ATOM 678 C CA . SER A 1 89 ? -8.178 3.214 24.032 1.00 86.12 89 SER A CA 1
ATOM 679 C C . SER A 1 89 ? -7.487 4.587 24.119 1.00 86.12 89 SER A C 1
ATOM 681 O O . SER A 1 89 ? -6.825 4.993 23.158 1.00 86.12 89 SER A O 1
ATOM 683 N N . PRO A 1 90 ? -7.532 5.283 25.271 1.00 83.62 90 PRO A N 1
ATOM 684 C CA . PRO A 1 90 ? -6.789 6.530 25.458 1.00 83.62 90 PRO A CA 1
ATOM 685 C C . PRO A 1 90 ? -5.308 6.398 25.075 1.00 83.62 90 PRO A C 1
ATOM 687 O O . PRO A 1 90 ? -4.775 7.228 24.345 1.00 83.62 90 PRO A O 1
ATOM 690 N N . GLN A 1 91 ? -4.660 5.292 25.454 1.00 77.94 91 GLN A N 1
ATOM 691 C CA . GLN A 1 91 ? -3.268 5.017 25.089 1.00 77.94 91 GLN A CA 1
ATOM 692 C C . GLN A 1 91 ? -3.060 4.940 23.565 1.00 77.94 91 GLN A C 1
ATOM 694 O O . GLN A 1 91 ? -2.087 5.491 23.055 1.00 77.94 91 GLN A O 1
ATOM 699 N N . ALA A 1 92 ? -3.977 4.309 22.824 1.00 76.31 92 ALA A N 1
ATOM 700 C CA . ALA A 1 92 ? -3.938 4.284 21.359 1.00 76.31 92 ALA A CA 1
ATOM 701 C C . ALA A 1 92 ? -4.245 5.663 20.742 1.00 76.31 92 ALA A C 1
ATOM 703 O O . ALA A 1 92 ? -3.719 6.009 19.684 1.00 76.31 92 ALA A O 1
ATOM 704 N N . LEU A 1 93 ? -5.088 6.470 21.394 1.00 77.69 93 LEU A N 1
ATOM 705 C CA . LEU A 1 93 ? -5.453 7.811 20.935 1.00 77.69 93 LEU A CA 1
ATOM 706 C C . LEU A 1 93 ? -4.319 8.829 21.103 1.00 77.69 93 LEU A C 1
ATOM 708 O O . LEU A 1 93 ? -4.211 9.718 20.250 1.00 77.69 93 LEU A O 1
ATOM 712 N N . HIS A 1 94 ? -3.495 8.666 22.144 1.00 76.19 94 HIS A N 1
ATOM 713 C CA . HIS A 1 94 ? -2.317 9.486 22.449 1.00 76.19 94 HIS A CA 1
ATOM 714 C C . HIS A 1 94 ? -1.017 8.986 21.793 1.00 76.19 94 HIS A C 1
ATOM 716 O O . HIS A 1 94 ? -0.006 9.683 21.857 1.00 76.19 94 HIS A O 1
ATOM 722 N N . ALA A 1 95 ? -1.025 7.814 21.145 1.00 78.06 95 ALA A N 1
ATOM 723 C CA . ALA A 1 95 ? 0.135 7.301 20.421 1.00 78.06 95 ALA A CA 1
ATOM 724 C C . ALA A 1 95 ? 0.563 8.265 19.299 1.00 78.06 95 ALA A C 1
ATOM 726 O O . ALA A 1 95 ? -0.266 8.778 18.533 1.00 78.06 95 ALA A O 1
ATOM 727 N N . SER A 1 96 ? 1.868 8.526 19.194 1.00 75.25 96 SER A N 1
ATOM 728 C CA . SER A 1 96 ? 2.381 9.517 18.251 1.00 75.25 96 SER A CA 1
ATOM 729 C C . SER A 1 96 ? 2.358 8.979 16.818 1.00 75.25 96 SER A C 1
ATOM 731 O O . SER A 1 96 ? 2.358 7.773 16.577 1.00 75.25 96 SER A O 1
ATOM 733 N N . LYS A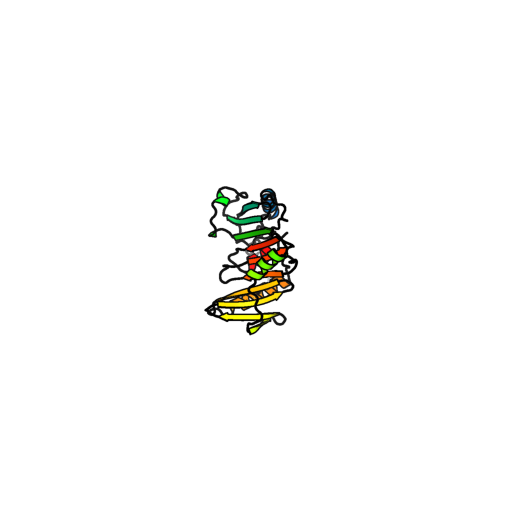 1 97 ? 2.416 9.870 15.819 1.00 74.69 97 LYS A N 1
ATOM 734 C CA . LYS A 1 97 ? 2.572 9.454 14.410 1.00 74.69 97 LYS A CA 1
ATOM 735 C C . LYS A 1 97 ? 3.832 8.609 14.168 1.00 74.69 97 LYS A C 1
ATOM 737 O O . LYS A 1 97 ? 3.845 7.859 13.202 1.00 74.69 97 LYS A O 1
ATOM 742 N N . LYS A 1 98 ? 4.870 8.745 15.003 1.00 75.19 98 LYS A N 1
ATOM 743 C CA . LYS A 1 98 ? 6.133 8.002 14.866 1.00 75.19 98 LYS A CA 1
ATOM 744 C C . LYS A 1 98 ? 6.003 6.541 15.307 1.00 75.19 98 LYS A C 1
ATOM 746 O O . LYS A 1 98 ? 6.779 5.712 14.854 1.00 75.19 98 LYS A O 1
ATOM 751 N N . ASP A 1 99 ? 5.001 6.237 16.131 1.00 78.94 99 ASP A N 1
ATOM 752 C CA . ASP A 1 99 ? 4.723 4.886 16.633 1.00 78.94 99 ASP A CA 1
ATOM 753 C C . ASP A 1 99 ? 3.768 4.105 15.714 1.00 78.94 99 ASP A C 1
ATOM 755 O O . ASP A 1 99 ? 3.485 2.926 15.945 1.00 78.94 99 ASP A O 1
ATOM 759 N N . ALA A 1 100 ? 3.227 4.769 14.686 1.00 86.50 100 ALA A N 1
ATOM 760 C CA . ALA A 1 100 ? 2.357 4.143 13.707 1.00 86.50 100 ALA A CA 1
ATOM 761 C C . ALA A 1 100 ? 3.169 3.187 12.828 1.00 86.50 100 ALA A C 1
ATOM 763 O O . ALA A 1 100 ? 4.135 3.584 12.177 1.00 86.50 100 ALA A O 1
ATOM 764 N N . ILE A 1 101 ? 2.744 1.929 12.789 1.00 88.00 101 ILE A N 1
ATOM 765 C CA . ILE A 1 101 ? 3.429 0.870 12.037 1.00 88.00 101 ILE A CA 1
ATOM 766 C C . ILE A 1 101 ? 2.763 0.568 10.701 1.00 88.00 101 ILE A C 1
ATOM 768 O O . ILE A 1 101 ? 3.418 0.008 9.835 1.00 88.00 101 ILE A O 1
ATOM 772 N N . LEU A 1 102 ? 1.476 0.899 10.566 1.00 91.38 102 LEU A N 1
ATOM 773 C CA . LEU A 1 102 ? 0.666 0.677 9.374 1.00 91.38 102 LEU A CA 1
ATOM 774 C C . LEU A 1 102 ? -0.574 1.556 9.423 1.00 91.38 102 LEU A C 1
ATOM 776 O O . LEU A 1 102 ? -1.157 1.770 10.486 1.00 91.38 102 LEU A O 1
ATOM 780 N N . ARG A 1 103 ? -1.030 2.035 8.276 1.00 93.94 103 ARG A N 1
ATOM 781 C CA . ARG A 1 103 ? -2.296 2.740 8.148 1.00 93.94 103 ARG A CA 1
ATOM 782 C C . ARG A 1 103 ? -3.020 2.274 6.904 1.00 93.94 103 ARG A C 1
ATOM 784 O O . ARG A 1 103 ? -2.452 2.182 5.825 1.00 93.94 103 ARG A O 1
ATOM 791 N N . ILE A 1 104 ? -4.314 2.040 7.064 1.00 95.75 104 ILE A N 1
ATOM 792 C CA . ILE A 1 104 ? -5.229 1.833 5.954 1.00 95.75 104 ILE A CA 1
ATOM 793 C C . ILE A 1 104 ? -6.267 2.942 5.940 1.00 95.75 104 ILE A C 1
ATOM 795 O O . ILE A 1 104 ? -6.822 3.321 6.973 1.00 95.75 104 ILE A O 1
ATOM 799 N N . THR A 1 105 ? -6.523 3.479 4.757 1.00 97.44 105 THR A N 1
ATOM 800 C CA . THR A 1 105 ? -7.619 4.409 4.516 1.00 97.44 105 THR A CA 1
ATOM 801 C C . THR A 1 105 ? -8.438 3.936 3.336 1.00 97.44 105 THR A C 1
ATOM 803 O O . THR A 1 105 ? -7.897 3.377 2.385 1.00 97.44 105 THR A O 1
ATOM 806 N N . ALA A 1 106 ? -9.736 4.194 3.395 1.00 98.19 106 ALA A N 1
ATOM 807 C CA . ALA A 1 106 ? -10.604 4.119 2.238 1.00 98.19 106 ALA A CA 1
ATOM 808 C C . ALA A 1 106 ? -11.356 5.434 2.091 1.00 98.19 106 ALA A C 1
ATOM 810 O O . ALA A 1 106 ? -11.790 6.028 3.084 1.00 98.19 106 ALA A O 1
ATOM 811 N N . LYS A 1 107 ? -11.528 5.879 0.851 1.00 98.31 107 LYS A N 1
ATOM 812 C CA . LYS A 1 107 ? -12.324 7.057 0.517 1.00 98.31 107 LYS A CA 1
ATOM 813 C C . LYS A 1 107 ? -13.202 6.752 -0.686 1.00 98.31 107 LYS A C 1
ATOM 815 O O . LYS A 1 107 ? -12.695 6.394 -1.747 1.00 98.31 107 LYS A O 1
ATOM 820 N N . LYS A 1 108 ? -14.512 6.927 -0.521 1.00 98.12 108 LYS A N 1
ATOM 821 C CA . LYS A 1 108 ? -15.486 6.895 -1.611 1.00 98.12 108 LYS A CA 1
ATOM 822 C C . LYS A 1 108 ? -15.511 8.260 -2.292 1.00 98.12 108 LYS A C 1
ATOM 824 O O . LYS A 1 108 ? -15.715 9.287 -1.647 1.00 98.12 108 LYS A O 1
ATOM 829 N N . TYR A 1 109 ? -15.280 8.255 -3.594 1.00 97.31 109 TYR A N 1
ATOM 830 C CA . TYR A 1 109 ? -15.425 9.400 -4.479 1.00 97.31 109 TYR A CA 1
ATOM 831 C C . TYR A 1 109 ? -16.830 9.415 -5.082 1.00 97.31 109 TYR A C 1
ATOM 833 O O . TYR A 1 109 ? -17.560 8.426 -5.016 1.00 97.31 109 TYR A O 1
ATOM 841 N N . HIS A 1 110 ? -17.205 10.544 -5.682 1.00 97.06 110 HIS A N 1
ATOM 842 C CA . HIS A 1 110 ? -18.504 10.686 -6.336 1.00 97.06 110 HIS A CA 1
ATOM 843 C C . HIS A 1 110 ? -18.669 9.710 -7.514 1.00 97.06 110 HIS A C 1
ATOM 845 O O . HIS A 1 110 ? -19.751 9.177 -7.732 1.00 97.06 110 HIS A O 1
ATOM 851 N N . SER A 1 111 ? -17.583 9.422 -8.238 1.00 96.19 111 SER A N 1
ATOM 852 C CA . SER A 1 111 ? -17.592 8.512 -9.382 1.00 96.19 111 SER A CA 1
ATOM 853 C C . SER A 1 111 ? -16.307 7.690 -9.484 1.00 96.19 111 SER A C 1
ATOM 855 O O . SER A 1 111 ? -15.268 8.038 -8.915 1.00 96.19 111 SER A O 1
ATOM 857 N N . GLN A 1 112 ? -16.367 6.608 -10.266 1.00 95.69 112 GLN A N 1
ATOM 858 C CA . GLN A 1 112 ? -15.186 5.818 -10.628 1.00 95.69 112 GLN A CA 1
ATOM 859 C C . GLN A 1 112 ? -14.139 6.662 -11.369 1.00 95.69 112 GLN A C 1
ATOM 861 O O . GLN A 1 112 ? -12.950 6.496 -11.130 1.00 95.69 112 GLN A O 1
ATOM 866 N N . ALA A 1 113 ? -14.555 7.604 -12.221 1.00 95.69 113 ALA A N 1
ATOM 867 C CA . ALA A 1 113 ? -13.626 8.487 -12.927 1.00 95.69 113 ALA A CA 1
ATOM 868 C C . ALA A 1 113 ? -12.830 9.381 -11.958 1.00 95.69 113 ALA A C 1
ATOM 870 O O . ALA A 1 113 ? -11.627 9.568 -12.123 1.00 95.69 113 ALA A O 1
ATOM 871 N N . MET A 1 114 ? -13.465 9.885 -10.893 1.00 96.31 114 MET A N 1
ATOM 872 C CA . MET A 1 114 ? -12.761 10.666 -9.869 1.00 96.31 114 MET A CA 1
ATOM 873 C C . MET A 1 114 ? -11.808 9.815 -9.024 1.00 96.31 114 MET A C 1
ATOM 875 O O . MET A 1 114 ? -10.719 10.279 -8.678 1.00 96.31 114 MET A O 1
ATOM 879 N N . ALA A 1 115 ? -12.199 8.580 -8.698 1.00 96.56 115 ALA A N 1
ATOM 880 C CA . ALA A 1 115 ? -11.311 7.624 -8.040 1.00 96.56 115 ALA A CA 1
ATOM 881 C C . ALA A 1 115 ? -10.085 7.316 -8.919 1.00 96.56 115 ALA A C 1
ATOM 883 O O . ALA A 1 115 ? -8.956 7.349 -8.431 1.00 96.56 115 ALA A O 1
ATOM 884 N N . MET A 1 116 ? -10.286 7.143 -10.227 1.00 94.62 116 MET A N 1
ATOM 885 C CA . MET A 1 116 ? -9.204 6.959 -11.196 1.00 94.62 116 MET A CA 1
ATOM 886 C C . MET A 1 116 ? -8.265 8.154 -11.275 1.00 94.62 116 MET A C 1
ATOM 888 O O . MET A 1 116 ? -7.056 7.978 -11.136 1.00 94.62 116 MET A O 1
ATOM 892 N N . LYS A 1 117 ? -8.807 9.372 -11.366 1.00 95.62 117 LYS A N 1
ATOM 893 C CA . LYS A 1 117 ? -8.000 10.598 -11.340 1.00 95.62 117 LYS A CA 1
ATOM 894 C C . LYS A 1 117 ? -7.141 10.684 -10.076 1.00 95.62 117 LYS A C 1
ATOM 896 O O . LYS A 1 117 ? -6.019 11.188 -10.117 1.00 95.62 117 LYS A O 1
ATOM 901 N N . LYS A 1 118 ? -7.624 10.154 -8.940 1.00 95.69 118 LYS A N 1
ATOM 902 C CA . LYS A 1 118 ? -6.803 10.054 -7.728 1.00 95.69 118 LYS A CA 1
ATOM 903 C C . LYS A 1 118 ? -5.632 9.083 -7.901 1.00 95.69 118 LYS A C 1
ATOM 905 O O . LYS A 1 118 ? -4.528 9.449 -7.502 1.00 95.69 118 LYS A O 1
ATOM 910 N N . ILE A 1 119 ? -5.855 7.894 -8.464 1.00 95.06 119 ILE A N 1
ATOM 911 C CA . ILE A 1 119 ? -4.785 6.920 -8.744 1.00 95.06 119 ILE A CA 1
ATOM 912 C C . ILE A 1 119 ? -3.752 7.522 -9.704 1.00 95.06 119 ILE A C 1
ATOM 914 O O . ILE A 1 119 ? -2.555 7.443 -9.446 1.00 95.06 119 ILE A O 1
ATOM 918 N N . GLU A 1 120 ? -4.205 8.185 -10.766 1.00 93.44 120 GLU A N 1
ATOM 919 C CA . GLU A 1 120 ? -3.338 8.836 -11.754 1.00 93.44 120 GLU A CA 1
ATOM 920 C C . GLU A 1 120 ? -2.499 9.960 -11.138 1.00 93.44 120 GLU A C 1
ATOM 922 O O . GLU A 1 120 ? -1.301 10.023 -11.390 1.00 93.44 120 GLU A O 1
ATOM 927 N N . SER A 1 121 ? -3.081 10.779 -10.251 1.00 93.88 121 SER A N 1
ATOM 928 C CA . SER A 1 121 ? -2.367 11.887 -9.590 1.00 93.88 121 SER A CA 1
ATOM 929 C C . SER A 1 121 ? -1.186 11.462 -8.709 1.00 93.88 121 SER A C 1
ATOM 931 O O . SER A 1 121 ? -0.378 12.303 -8.328 1.00 93.88 121 SER A O 1
ATOM 933 N N . VAL A 1 122 ? -1.117 10.182 -8.332 1.00 91.25 122 VAL A N 1
ATOM 934 C CA . VAL A 1 122 ? -0.040 9.617 -7.500 1.00 91.25 122 VAL A CA 1
ATOM 935 C C . VAL A 1 122 ? 0.795 8.585 -8.259 1.00 91.25 122 VAL A C 1
ATOM 937 O O . VAL A 1 122 ? 1.700 7.983 -7.689 1.00 91.25 122 VAL A O 1
ATOM 940 N N . ASN A 1 123 ? 0.483 8.332 -9.529 1.00 89.94 123 ASN A N 1
ATOM 941 C CA . ASN A 1 123 ? 1.201 7.358 -10.330 1.00 89.94 123 ASN A CA 1
ATOM 942 C C . ASN A 1 123 ? 2.517 7.966 -10.833 1.00 89.94 123 ASN A C 1
ATOM 944 O O . ASN A 1 123 ? 2.510 8.840 -11.691 1.00 89.94 123 ASN A O 1
ATOM 948 N N . HIS A 1 124 ? 3.641 7.461 -10.327 1.00 83.75 124 HIS A N 1
ATOM 949 C CA . HIS A 1 124 ? 4.985 7.886 -10.735 1.00 83.75 124 HIS A CA 1
ATOM 950 C C . HIS A 1 124 ? 5.577 7.041 -11.874 1.00 83.75 124 HIS A C 1
ATOM 952 O O . HIS A 1 124 ? 6.743 7.204 -12.225 1.00 83.75 124 HIS A O 1
ATOM 958 N N . PHE A 1 125 ? 4.802 6.122 -12.456 1.00 87.94 125 PHE A N 1
ATOM 959 C CA . PHE A 1 12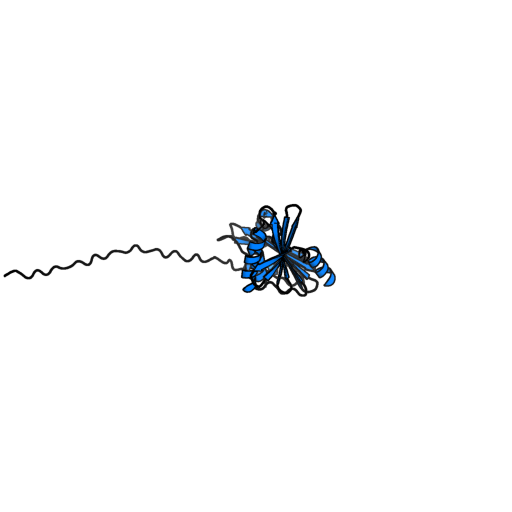5 ? 5.264 5.345 -13.599 1.00 87.94 125 PHE A CA 1
ATOM 960 C C . PHE A 1 125 ? 5.469 6.246 -14.821 1.00 87.94 125 PHE A C 1
ATOM 962 O O . PHE A 1 125 ? 4.524 6.874 -15.298 1.00 87.94 125 PHE A O 1
ATOM 969 N N . THR A 1 126 ? 6.675 6.217 -15.379 1.00 83.25 126 THR A N 1
ATOM 970 C CA . THR A 1 126 ? 7.017 6.841 -16.659 1.00 83.25 126 THR A CA 1
ATOM 971 C C . THR A 1 126 ? 7.726 5.829 -17.552 1.00 83.25 126 THR A C 1
ATOM 973 O O . THR A 1 126 ? 8.576 5.074 -17.086 1.00 83.25 126 THR A O 1
ATOM 976 N N . ALA A 1 127 ? 7.363 5.808 -18.836 1.00 86.75 127 ALA A N 1
ATOM 977 C CA . ALA A 1 127 ? 8.054 5.026 -19.863 1.00 86.75 127 ALA A CA 1
ATOM 978 C C . ALA A 1 127 ? 9.113 5.850 -20.621 1.00 86.75 127 ALA A C 1
ATOM 980 O O . ALA A 1 127 ? 9.751 5.331 -21.529 1.00 86.75 127 ALA A O 1
ATOM 981 N N . ALA A 1 128 ? 9.293 7.128 -20.263 1.00 85.62 128 ALA A N 1
ATOM 982 C CA . ALA A 1 128 ? 10.244 8.027 -20.920 1.00 85.62 128 ALA A CA 1
ATOM 983 C C . ALA A 1 128 ? 11.700 7.830 -20.449 1.00 85.62 128 ALA A C 1
ATOM 985 O O . ALA A 1 128 ? 12.620 8.349 -21.072 1.00 85.62 128 ALA A O 1
ATOM 986 N N . GLY A 1 129 ? 11.909 7.099 -19.348 1.00 87.94 129 GLY A N 1
ATOM 987 C CA . GLY A 1 129 ? 13.235 6.812 -18.804 1.00 87.94 129 GLY A CA 1
ATOM 988 C C . GLY A 1 129 ? 14.016 5.757 -19.595 1.00 87.94 129 GLY A C 1
ATOM 989 O O . GLY A 1 129 ? 13.500 5.093 -20.497 1.00 87.94 129 GLY A O 1
ATOM 990 N N . LYS A 1 130 ? 15.274 5.542 -19.203 1.00 93.88 130 LYS A N 1
ATOM 991 C CA . LYS A 1 130 ? 16.142 4.501 -19.765 1.00 93.88 130 LYS A CA 1
ATOM 992 C C . LYS A 1 130 ? 15.552 3.117 -19.496 1.00 93.88 130 LYS A C 1
ATOM 994 O O . LYS A 1 130 ? 15.313 2.753 -18.347 1.00 93.88 130 LYS A O 1
ATOM 999 N N . VAL A 1 131 ? 15.381 2.309 -20.541 1.00 96.31 131 VAL A N 1
ATOM 1000 C CA . VAL A 1 131 ? 14.951 0.912 -20.389 1.00 96.31 131 VAL A CA 1
ATOM 1001 C C . VAL A 1 131 ? 16.057 0.101 -19.716 1.00 96.31 131 VAL A C 1
ATOM 1003 O O . VAL A 1 131 ? 17.207 0.113 -20.159 1.00 96.31 131 VAL A O 1
ATOM 1006 N N . ILE A 1 132 ? 15.702 -0.633 -18.663 1.00 95.25 132 ILE A N 1
ATOM 1007 C CA . ILE A 1 132 ? 16.603 -1.535 -17.939 1.00 95.25 132 ILE A CA 1
ATOM 1008 C C . ILE A 1 132 ? 15.966 -2.916 -17.762 1.00 95.25 132 ILE A C 1
ATOM 1010 O O . ILE A 1 132 ? 14.745 -3.052 -17.644 1.00 95.25 132 ILE A O 1
ATOM 1014 N N . ALA A 1 133 ? 16.791 -3.959 -17.708 1.00 96.19 133 ALA A N 1
ATOM 1015 C CA . ALA A 1 133 ? 16.357 -5.272 -17.245 1.00 96.19 133 ALA A CA 1
ATOM 1016 C C . ALA A 1 133 ? 16.436 -5.301 -15.711 1.00 96.19 133 ALA A C 1
ATOM 1018 O O . ALA A 1 133 ? 17.526 -5.260 -15.146 1.00 96.19 133 ALA A O 1
ATOM 1019 N N . ILE A 1 134 ? 15.288 -5.364 -15.028 1.00 96.25 134 ILE A N 1
ATOM 1020 C CA . ILE A 1 134 ? 15.250 -5.529 -13.565 1.00 96.25 134 ILE A CA 1
ATOM 1021 C C . ILE A 1 134 ? 15.555 -6.992 -13.217 1.00 96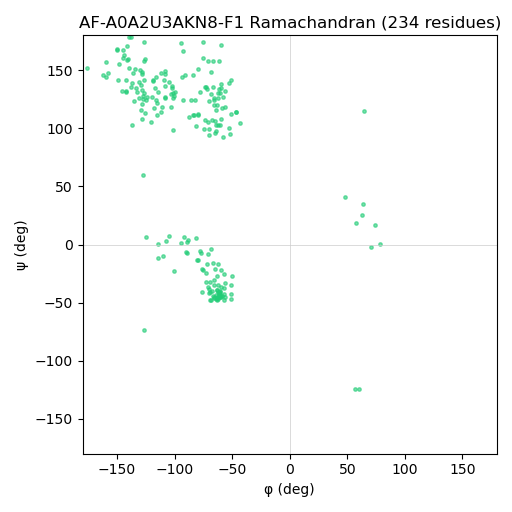.25 134 ILE A C 1
ATOM 1023 O O . ILE A 1 134 ? 16.285 -7.278 -12.271 1.00 96.25 134 ILE A O 1
ATOM 1027 N N . MET A 1 135 ? 15.005 -7.919 -14.002 1.00 93.94 135 MET A N 1
ATOM 1028 C CA . MET A 1 135 ? 15.254 -9.364 -13.967 1.00 93.94 135 MET A CA 1
ATOM 1029 C C . MET A 1 135 ? 15.192 -9.912 -15.404 1.00 93.94 135 MET A C 1
ATOM 1031 O O . MET A 1 135 ? 14.681 -9.201 -16.271 1.00 93.94 135 MET A O 1
ATOM 1035 N N . PRO A 1 136 ? 15.626 -11.160 -15.683 1.00 92.00 136 PRO A N 1
ATOM 1036 C CA . PRO A 1 136 ? 15.662 -11.693 -17.052 1.00 92.00 136 PRO A CA 1
ATOM 1037 C C . PRO A 1 136 ? 14.351 -11.542 -17.843 1.00 92.00 136 PRO A C 1
ATOM 1039 O O . PRO A 1 136 ? 14.381 -11.269 -19.037 1.00 92.00 136 PRO A O 1
ATOM 1042 N N . THR A 1 137 ? 13.197 -11.654 -17.176 1.00 89.69 137 THR A N 1
ATOM 1043 C CA . THR A 1 137 ? 11.864 -11.548 -17.798 1.00 89.69 137 THR A CA 1
ATOM 1044 C C . THR A 1 137 ? 11.118 -10.253 -17.468 1.00 89.69 137 THR A C 1
ATOM 1046 O O . THR A 1 137 ? 9.974 -10.085 -17.886 1.00 89.69 137 THR A O 1
ATOM 1049 N N . VAL A 1 138 ? 11.729 -9.325 -16.7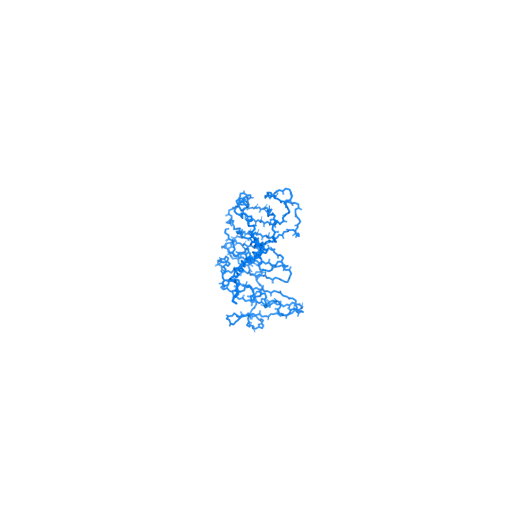21 1.00 94.38 138 VAL A N 1
ATOM 1050 C CA . VAL A 1 138 ? 11.060 -8.097 -16.264 1.00 94.38 138 VAL A CA 1
ATOM 1051 C C . VAL A 1 138 ? 11.863 -6.872 -16.665 1.00 94.38 138 VAL A C 1
ATOM 1053 O O . VAL A 1 138 ? 12.952 -6.619 -16.147 1.00 94.38 138 VAL A O 1
ATOM 1056 N N . LYS A 1 139 ? 11.276 -6.087 -17.568 1.00 95.69 139 LYS A N 1
ATOM 1057 C CA . LYS A 1 139 ? 11.789 -4.784 -17.991 1.00 95.69 139 LYS A CA 1
ATOM 1058 C C . LYS A 1 139 ? 11.210 -3.675 -17.115 1.00 95.69 139 LYS A C 1
ATOM 1060 O O . LYS A 1 139 ? 10.055 -3.745 -16.692 1.00 95.69 139 LYS A O 1
ATOM 1065 N N . GLY A 1 140 ? 12.011 -2.648 -16.879 1.00 96.38 140 GLY A N 1
ATOM 1066 C CA . GLY A 1 140 ? 11.602 -1.415 -16.224 1.00 96.38 140 GLY A CA 1
ATOM 1067 C C . GLY A 1 140 ? 12.186 -0.193 -16.915 1.00 96.38 140 GLY A C 1
ATOM 1068 O O . GLY A 1 140 ? 12.943 -0.310 -17.879 1.00 96.38 140 GLY A O 1
ATOM 1069 N N . TYR A 1 141 ? 11.827 0.969 -16.394 1.00 96.62 141 TYR A N 1
ATOM 1070 C CA . TYR A 1 141 ? 12.264 2.273 -16.867 1.00 96.62 141 TYR A CA 1
ATOM 1071 C C . TYR A 1 141 ? 12.911 3.007 -15.703 1.00 96.62 141 TYR A C 1
ATOM 1073 O O . TYR A 1 141 ? 12.318 3.103 -14.624 1.00 96.62 141 TYR A O 1
ATOM 1081 N N . GLN A 1 142 ? 14.128 3.485 -15.922 1.00 94.50 142 GLN A N 1
ATOM 1082 C CA . GLN A 1 142 ? 14.908 4.214 -14.941 1.00 94.50 142 GLN A CA 1
ATOM 1083 C C . GLN A 1 142 ? 14.983 5.685 -15.332 1.00 94.50 142 GLN A C 1
ATOM 1085 O O . GLN A 1 142 ? 15.371 6.018 -16.451 1.00 94.50 142 GLN A O 1
ATOM 1090 N N . ASP A 1 143 ? 14.611 6.551 -14.402 1.00 91.88 143 ASP A N 1
ATOM 1091 C CA . ASP A 1 143 ? 14.643 7.999 -14.568 1.00 91.88 143 ASP A CA 1
ATOM 1092 C C . ASP A 1 143 ? 15.419 8.619 -13.403 1.00 91.88 143 ASP A C 1
ATOM 1094 O O . ASP A 1 143 ? 15.158 8.305 -12.238 1.00 91.88 143 ASP A O 1
ATOM 1098 N N . ALA A 1 144 ? 16.412 9.447 -13.716 1.00 90.44 144 ALA A N 1
ATOM 1099 C CA . ALA A 1 144 ? 17.315 10.041 -12.742 1.00 90.44 144 ALA A CA 1
ATOM 1100 C C . ALA A 1 144 ? 17.468 11.542 -13.002 1.00 90.44 144 ALA A C 1
ATOM 1102 O O . ALA A 1 144 ? 17.748 11.965 -14.121 1.00 90.44 144 ALA A O 1
ATOM 1103 N N . GLY A 1 145 ? 17.331 12.346 -11.950 1.00 88.19 145 GLY A N 1
ATOM 1104 C CA . GLY A 1 145 ? 17.417 13.801 -12.029 1.00 88.19 145 GLY A CA 1
ATOM 1105 C C . GLY A 1 145 ? 17.310 14.457 -10.655 1.00 88.19 145 GLY A C 1
ATOM 1106 O O . GLY A 1 145 ? 16.714 13.899 -9.734 1.00 88.19 145 GLY A O 1
ATOM 1107 N N . ALA A 1 146 ? 17.917 15.639 -10.501 1.00 89.69 146 ALA A N 1
ATOM 1108 C CA . ALA A 1 146 ? 17.878 16.444 -9.271 1.00 89.69 146 ALA A CA 1
ATOM 1109 C C . ALA A 1 146 ? 18.189 15.650 -7.975 1.00 89.69 146 ALA A C 1
ATOM 1111 O O . ALA A 1 146 ? 17.526 15.814 -6.953 1.00 89.69 146 ALA A O 1
ATOM 1112 N N . GLY A 1 147 ? 19.171 14.740 -8.024 1.00 89.12 147 GLY A N 1
ATOM 1113 C CA . GLY A 1 147 ? 19.574 13.914 -6.877 1.00 89.12 147 GLY A CA 1
ATOM 1114 C C . GLY A 1 147 ? 18.663 12.716 -6.568 1.00 89.12 147 GLY A C 1
ATOM 1115 O O . GLY A 1 147 ? 18.933 11.967 -5.629 1.00 89.12 147 GLY A O 1
ATOM 1116 N N . SER A 1 148 ? 17.603 12.500 -7.352 1.00 90.25 148 SER A N 1
ATOM 1117 C CA . SER A 1 148 ? 16.694 11.354 -7.245 1.00 90.25 148 SER A CA 1
ATOM 1118 C C . SER A 1 148 ? 16.871 10.375 -8.397 1.00 90.25 148 SER A C 1
ATOM 1120 O O . SER A 1 148 ? 17.159 10.771 -9.523 1.00 90.25 148 SER A O 1
ATOM 1122 N N . GLN A 1 149 ? 16.628 9.100 -8.119 1.00 91.88 149 GLN A N 1
ATOM 1123 C CA . GLN A 1 149 ? 16.549 8.034 -9.102 1.00 91.88 149 GLN A CA 1
ATOM 1124 C C . GLN A 1 149 ? 15.315 7.173 -8.832 1.00 91.88 149 GLN A C 1
ATOM 1126 O O . GLN A 1 149 ? 15.026 6.790 -7.695 1.00 91.88 149 GLN A O 1
ATOM 1131 N N . TRP A 1 150 ? 14.581 6.873 -9.893 1.00 92.06 150 TRP A N 1
ATOM 1132 C CA . TRP A 1 150 ? 13.345 6.114 -9.859 1.00 92.06 150 TRP A CA 1
ATOM 1133 C C . TRP A 1 150 ? 13.441 4.941 -10.825 1.00 92.06 150 TRP A C 1
ATOM 1135 O O . TRP A 1 150 ? 13.748 5.127 -11.998 1.00 92.06 150 TRP A O 1
ATOM 1145 N N . THR A 1 151 ? 13.106 3.745 -10.352 1.00 94.62 151 THR A N 1
ATOM 1146 C CA . THR A 1 151 ? 12.914 2.560 -11.191 1.00 94.62 151 THR A CA 1
ATOM 1147 C C . THR A 1 151 ? 11.440 2.189 -11.184 1.00 94.62 151 THR A C 1
ATOM 1149 O O . THR A 1 151 ? 10.884 1.868 -10.130 1.00 94.62 151 THR A O 1
ATOM 1152 N N . SER A 1 152 ? 10.808 2.213 -12.355 1.00 95.56 152 SER A N 1
ATOM 1153 C CA . SER A 1 152 ? 9.383 1.921 -12.528 1.00 95.56 152 SER A CA 1
ATOM 1154 C C . SER A 1 152 ? 9.148 0.716 -13.434 1.00 95.56 152 SER A C 1
ATOM 1156 O O . SER A 1 152 ? 9.832 0.535 -14.439 1.00 95.56 152 SER A O 1
ATOM 1158 N N . TRP A 1 153 ? 8.161 -0.114 -13.108 1.00 96.25 153 TRP A N 1
ATOM 1159 C CA . TRP A 1 153 ? 7.778 -1.277 -13.911 1.00 96.25 153 TRP A CA 1
ATOM 1160 C C . TRP A 1 153 ? 6.285 -1.587 -13.771 1.00 96.25 153 TRP A C 1
ATOM 1162 O O . TRP A 1 153 ? 5.583 -1.036 -12.921 1.00 96.25 153 TRP A O 1
ATOM 1172 N N . LYS A 1 154 ? 5.783 -2.465 -14.641 1.00 95.19 154 LYS A N 1
ATOM 1173 C CA . LYS A 1 154 ? 4.394 -2.933 -14.621 1.00 95.19 154 LYS A CA 1
ATOM 1174 C C . LYS A 1 154 ? 4.324 -4.383 -14.163 1.00 95.19 154 LYS A C 1
ATOM 1176 O O . LYS A 1 154 ? 5.146 -5.202 -14.567 1.00 95.19 154 LYS A O 1
ATOM 1181 N N . MET A 1 155 ? 3.306 -4.708 -13.370 1.00 93.31 155 MET A N 1
ATOM 1182 C CA . MET A 1 155 ? 2.902 -6.088 -13.084 1.00 93.31 155 MET A CA 1
ATOM 1183 C C . MET A 1 155 ? 1.376 -6.184 -13.149 1.00 93.31 155 MET A C 1
ATOM 1185 O O . MET A 1 155 ? 0.671 -5.736 -12.245 1.00 93.31 155 MET A O 1
ATOM 1189 N N . GLY A 1 156 ? 0.844 -6.733 -14.243 1.00 92.81 156 GLY A N 1
ATOM 1190 C CA . GLY A 1 156 ? -0.600 -6.751 -14.492 1.00 92.81 156 GLY A CA 1
ATOM 1191 C C . GLY A 1 156 ? -1.195 -5.337 -14.474 1.00 92.81 156 GLY A C 1
ATOM 1192 O O . GLY A 1 156 ? -0.732 -4.451 -15.187 1.00 92.81 156 GLY A O 1
ATOM 1193 N N . ARG A 1 157 ? -2.203 -5.114 -13.621 1.00 95.00 157 ARG A N 1
ATOM 1194 C CA . ARG A 1 157 ? -2.879 -3.812 -13.430 1.00 95.00 157 ARG A CA 1
ATOM 1195 C C . ARG A 1 157 ? -2.136 -2.842 -12.501 1.00 95.00 157 ARG A C 1
ATOM 1197 O O . ARG A 1 157 ? -2.667 -1.786 -12.158 1.00 95.00 157 ARG A O 1
ATOM 1204 N N . TRP A 1 158 ? -0.932 -3.199 -12.064 1.00 96.88 158 TRP A N 1
ATOM 1205 C CA . TRP A 1 158 ? -0.148 -2.404 -11.129 1.00 96.88 158 TRP A CA 1
ATOM 1206 C C . TRP A 1 158 ? 0.979 -1.647 -11.830 1.00 96.88 158 TRP A C 1
ATOM 1208 O O . TRP A 1 158 ? 1.779 -2.232 -12.564 1.00 96.88 158 TRP A O 1
ATOM 1218 N N . SER A 1 159 ? 1.051 -0.345 -11.560 1.00 96.69 159 SER A N 1
ATOM 1219 C CA . SER A 1 159 ? 2.263 0.464 -11.696 1.00 96.69 159 SER A CA 1
ATOM 1220 C C . SER A 1 159 ? 3.076 0.341 -10.417 1.00 96.69 159 SER A C 1
ATOM 1222 O O . SER A 1 159 ? 2.556 0.637 -9.343 1.00 96.69 159 SER A O 1
ATOM 1224 N N . LEU A 1 160 ? 4.334 -0.066 -10.513 1.00 96.25 160 LEU A N 1
ATOM 1225 C CA . LEU A 1 160 ? 5.233 -0.134 -9.371 1.00 96.25 160 LEU A CA 1
ATOM 1226 C C . LEU A 1 160 ? 6.410 0.796 -9.597 1.00 96.25 160 LEU A C 1
ATOM 1228 O O . LEU A 1 160 ? 6.936 0.875 -10.707 1.00 96.25 160 LEU A O 1
ATOM 1232 N N . THR A 1 161 ? 6.825 1.459 -8.528 1.00 94.88 161 THR A N 1
ATOM 1233 C CA . THR A 1 161 ? 7.927 2.404 -8.555 1.00 94.88 161 THR A CA 1
ATOM 1234 C C . THR A 1 161 ? 8.749 2.278 -7.273 1.00 94.88 161 THR A C 1
ATOM 1236 O O . THR A 1 161 ? 8.205 2.298 -6.167 1.00 94.88 161 THR A O 1
ATOM 1239 N N . SER A 1 162 ? 10.068 2.173 -7.426 1.00 93.81 162 SER A N 1
ATOM 1240 C CA . SER A 1 162 ? 11.040 2.230 -6.336 1.00 93.81 162 SER A CA 1
ATOM 1241 C C . SER A 1 162 ? 11.915 3.470 -6.491 1.00 93.81 162 SER A C 1
ATOM 1243 O O . SER A 1 162 ? 12.440 3.721 -7.572 1.00 93.81 162 SER A O 1
ATOM 1245 N N . HIS A 1 163 ? 12.078 4.229 -5.412 1.00 91.88 163 HIS A N 1
ATOM 1246 C CA . HIS A 1 163 ? 12.878 5.451 -5.353 1.00 91.88 163 HIS A CA 1
ATOM 1247 C C . HIS A 1 163 ? 14.160 5.238 -4.557 1.00 91.88 163 HIS A C 1
ATOM 1249 O O . HIS A 1 163 ? 14.195 4.481 -3.580 1.00 91.88 163 HIS A O 1
ATOM 1255 N N . THR A 1 164 ? 15.206 5.931 -4.973 1.00 91.19 164 THR A N 1
ATOM 1256 C CA . THR A 1 164 ? 16.454 6.087 -4.238 1.00 91.19 164 THR A CA 1
ATOM 1257 C C . THR A 1 164 ? 17.077 7.436 -4.579 1.00 91.19 164 THR A C 1
ATOM 1259 O O . THR A 1 164 ? 16.676 8.114 -5.526 1.00 91.19 164 THR A O 1
ATOM 1262 N N . THR A 1 165 ? 18.073 7.838 -3.815 1.00 91.06 165 THR A N 1
ATOM 1263 C CA . THR A 1 165 ? 18.973 8.942 -4.144 1.00 91.06 165 THR A CA 1
ATOM 1264 C C . THR A 1 165 ? 20.047 8.507 -5.148 1.00 91.06 165 THR A C 1
ATOM 1266 O O . THR A 1 165 ? 20.436 7.336 -5.206 1.00 91.06 165 THR A O 1
ATOM 1269 N N . THR A 1 166 ? 20.543 9.441 -5.966 1.00 89.94 166 THR A N 1
ATOM 1270 C CA . THR A 1 166 ? 21.528 9.148 -7.031 1.00 89.94 166 THR A CA 1
ATOM 1271 C C . THR A 1 166 ? 22.896 8.706 -6.506 1.00 89.94 166 THR A C 1
ATOM 1273 O O . THR A 1 166 ? 23.675 8.126 -7.255 1.00 89.94 166 THR A O 1
ATOM 1276 N N . ASN A 1 167 ? 23.197 8.929 -5.223 1.00 90.00 167 ASN A N 1
ATOM 1277 C CA . ASN A 1 167 ? 24.397 8.399 -4.561 1.00 90.00 167 ASN A CA 1
ATOM 1278 C C . ASN A 1 167 ? 24.272 6.900 -4.200 1.00 90.00 167 ASN A C 1
ATOM 1280 O O . ASN A 1 167 ? 25.258 6.287 -3.791 1.00 90.00 167 ASN A O 1
ATOM 1284 N N . ARG A 1 168 ? 23.088 6.291 -4.369 1.00 87.69 168 ARG A N 1
ATOM 1285 C CA . ARG A 1 168 ? 22.819 4.856 -4.167 1.00 87.69 168 ARG A CA 1
ATOM 1286 C C . ARG A 1 168 ? 22.140 4.244 -5.402 1.00 87.69 168 ARG A C 1
ATOM 1288 O O . ARG A 1 168 ? 21.048 3.682 -5.293 1.00 87.69 168 ARG A O 1
ATOM 1295 N N . PRO A 1 169 ? 22.784 4.294 -6.579 1.00 82.12 169 PRO A N 1
ATOM 1296 C CA . PRO A 1 169 ? 22.145 4.057 -7.878 1.00 82.12 169 PRO A CA 1
ATOM 1297 C C . PRO A 1 169 ? 21.686 2.609 -8.129 1.00 82.12 169 PRO A C 1
ATOM 1299 O O . PRO A 1 169 ? 21.102 2.322 -9.169 1.00 82.12 169 PRO A O 1
ATOM 1302 N N . THR A 1 170 ? 21.954 1.673 -7.218 1.00 89.44 170 THR A N 1
ATOM 1303 C CA . THR A 1 170 ? 21.536 0.264 -7.335 1.00 89.44 170 THR A CA 1
ATOM 1304 C C . THR A 1 170 ? 20.453 -0.131 -6.330 1.00 89.44 170 THR A C 1
ATOM 1306 O O . THR A 1 170 ? 19.895 -1.233 -6.419 1.00 89.44 170 THR A O 1
ATOM 1309 N N . ALA A 1 171 ? 20.148 0.730 -5.352 1.00 91.12 171 ALA A N 1
ATOM 1310 C CA . ALA A 1 171 ? 19.263 0.385 -4.243 1.00 91.12 171 ALA A CA 1
ATOM 1311 C C . ALA A 1 171 ? 17.799 0.244 -4.685 1.00 91.12 171 ALA A C 1
ATOM 1313 O O . ALA A 1 171 ? 17.089 -0.642 -4.204 1.00 91.12 171 ALA A O 1
ATOM 1314 N N . ASP A 1 172 ? 17.351 1.069 -5.628 1.00 90.88 172 ASP A N 1
ATOM 1315 C CA . ASP A 1 172 ? 16.019 0.994 -6.223 1.00 90.88 172 ASP A CA 1
ATOM 1316 C C . ASP A 1 172 ? 15.816 -0.279 -7.058 1.00 90.88 172 ASP A C 1
ATOM 1318 O O . ASP A 1 172 ? 14.797 -0.952 -6.887 1.00 90.88 172 ASP A O 1
ATOM 1322 N N . VAL A 1 173 ? 16.789 -0.655 -7.894 1.00 94.38 173 VAL A N 1
ATOM 1323 C CA . VAL A 1 173 ? 16.737 -1.883 -8.708 1.00 94.38 173 VAL A CA 1
ATOM 1324 C C . VAL A 1 173 ? 16.770 -3.127 -7.818 1.00 94.38 173 VAL A C 1
ATOM 1326 O O . VAL A 1 173 ? 15.947 -4.030 -7.983 1.00 94.38 173 VAL A O 1
ATOM 1329 N N . THR A 1 174 ? 17.658 -3.161 -6.819 1.00 94.12 174 THR A N 1
ATOM 1330 C CA . THR A 1 174 ? 17.743 -4.272 -5.850 1.00 94.12 174 THR A CA 1
ATOM 1331 C C . THR A 1 174 ? 16.408 -4.477 -5.133 1.00 94.12 174 THR A C 1
ATOM 1333 O O . THR A 1 174 ? 15.928 -5.605 -4.973 1.00 94.12 174 THR A O 1
ATOM 1336 N N . ARG A 1 175 ? 15.763 -3.379 -4.735 1.00 93.12 175 ARG A N 1
ATOM 1337 C CA . ARG A 1 175 ? 14.456 -3.411 -4.081 1.00 93.12 175 ARG A CA 1
ATOM 1338 C C . ARG A 1 175 ? 13.344 -3.848 -5.032 1.00 93.12 175 ARG A C 1
ATOM 1340 O O . ARG A 1 175 ? 12.509 -4.663 -4.643 1.00 93.12 175 ARG A O 1
ATOM 1347 N N . ALA A 1 176 ? 13.356 -3.377 -6.279 1.00 94.69 176 ALA A N 1
ATOM 1348 C CA . ALA A 1 176 ? 12.419 -3.824 -7.306 1.00 94.69 176 ALA A CA 1
ATOM 1349 C C . ALA A 1 176 ? 12.485 -5.347 -7.490 1.00 94.69 176 ALA A C 1
ATOM 1351 O O . ALA A 1 176 ? 11.458 -6.022 -7.454 1.00 94.69 176 ALA A O 1
ATOM 1352 N N . GLN A 1 177 ? 13.690 -5.916 -7.563 1.00 96.00 177 GLN A N 1
ATOM 1353 C CA . GLN A 1 177 ? 13.881 -7.365 -7.639 1.00 96.00 177 GLN A CA 1
ATOM 1354 C C . GLN A 1 177 ? 13.314 -8.112 -6.420 1.00 96.00 177 GLN A C 1
ATOM 1356 O O . GLN A 1 177 ? 12.683 -9.158 -6.579 1.00 96.00 177 GLN A O 1
ATOM 1361 N N . GLN A 1 178 ? 13.513 -7.595 -5.201 1.00 94.88 178 GLN A N 1
ATOM 1362 C CA . GLN A 1 178 ? 12.941 -8.185 -3.981 1.00 94.88 178 GLN A CA 1
ATOM 1363 C C . GLN A 1 178 ? 11.407 -8.189 -4.016 1.00 94.88 178 GLN A C 1
ATOM 1365 O O . GLN A 1 178 ? 10.790 -9.211 -3.712 1.00 94.88 178 GLN A O 1
ATOM 1370 N N . ILE A 1 179 ? 10.803 -7.072 -4.429 1.00 95.06 179 ILE A N 1
ATOM 1371 C CA . ILE A 1 179 ? 9.349 -6.936 -4.557 1.00 95.06 179 ILE A CA 1
ATOM 1372 C C . ILE A 1 179 ? 8.816 -7.909 -5.607 1.00 95.06 179 ILE A C 1
ATOM 1374 O O . ILE A 1 179 ? 7.864 -8.635 -5.324 1.00 95.06 179 ILE A O 1
ATOM 1378 N N . ILE A 1 180 ? 9.436 -7.984 -6.789 1.00 96.00 180 ILE A N 1
ATOM 1379 C CA . ILE A 1 180 ? 8.954 -8.878 -7.846 1.00 96.00 180 ILE A CA 1
ATOM 1380 C C . ILE A 1 180 ? 9.046 -10.342 -7.400 1.00 96.00 180 ILE A C 1
ATOM 1382 O O . ILE A 1 180 ? 8.067 -11.070 -7.542 1.00 96.00 180 ILE A O 1
ATOM 1386 N N . ARG A 1 181 ? 10.166 -10.773 -6.799 1.00 96.06 181 ARG A N 1
ATOM 1387 C CA . ARG A 1 181 ? 10.302 -12.145 -6.270 1.00 96.06 181 ARG A CA 1
ATOM 1388 C C . ARG A 1 181 ? 9.223 -12.488 -5.244 1.00 96.06 181 ARG A C 1
ATOM 1390 O O . ARG A 1 181 ? 8.744 -13.620 -5.211 1.00 96.06 181 ARG A O 1
ATOM 1397 N N . TYR A 1 182 ? 8.838 -11.525 -4.408 1.00 95.75 182 TYR A N 1
ATOM 1398 C CA . TYR A 1 182 ? 7.754 -11.713 -3.450 1.00 95.75 182 TYR A CA 1
ATOM 1399 C C . TYR A 1 182 ? 6.391 -11.824 -4.151 1.00 95.75 182 TYR A C 1
ATOM 1401 O O . TYR A 1 182 ? 5.643 -12.767 -3.888 1.00 95.75 182 TYR A O 1
ATOM 1409 N N . LEU A 1 183 ? 6.095 -10.908 -5.078 1.00 95.69 183 LEU A N 1
ATOM 1410 C CA . LEU A 1 183 ? 4.820 -10.835 -5.802 1.00 95.69 183 LEU A CA 1
ATOM 1411 C C . LEU A 1 183 ? 4.619 -11.949 -6.841 1.00 95.69 183 LEU A C 1
ATOM 1413 O O . LEU A 1 183 ? 3.493 -12.225 -7.238 1.00 95.69 183 LEU A O 1
ATOM 1417 N N . GLN A 1 184 ? 5.676 -12.648 -7.251 1.00 93.50 184 GLN A N 1
ATOM 1418 C CA . GLN A 1 184 ? 5.546 -13.886 -8.030 1.00 93.50 184 GLN A CA 1
ATOM 1419 C C . GLN A 1 184 ? 4.862 -15.013 -7.240 1.00 93.50 184 GLN A C 1
ATOM 1421 O O . GLN A 1 184 ? 4.345 -15.950 -7.840 1.00 93.50 184 GLN A O 1
ATOM 1426 N N . LYS A 1 185 ? 4.858 -14.931 -5.902 1.00 95.19 185 LYS A N 1
ATOM 1427 C CA . LYS A 1 185 ? 4.282 -15.943 -5.000 1.00 95.19 185 LYS A CA 1
ATOM 1428 C C . LYS A 1 185 ? 3.070 -15.436 -4.211 1.00 95.19 185 LYS A C 1
ATOM 1430 O O . LYS A 1 185 ? 2.386 -16.233 -3.581 1.00 95.19 185 LYS A O 1
ATOM 1435 N N . HIS A 1 186 ? 2.818 -14.128 -4.225 1.00 94.88 186 HIS A N 1
ATOM 1436 C CA . HIS A 1 186 ? 1.769 -13.473 -3.446 1.00 94.88 186 HIS A CA 1
ATOM 1437 C C . HIS A 1 186 ? 1.049 -12.444 -4.308 1.00 94.88 186 HIS A C 1
ATOM 1439 O O . HIS A 1 186 ? 1.682 -11.696 -5.049 1.00 94.88 186 HIS A O 1
ATOM 1445 N N . GLN A 1 187 ? -0.270 -12.368 -4.188 1.00 92.12 187 GLN A N 1
ATOM 1446 C CA . GLN A 1 187 ? -1.072 -11.485 -5.026 1.00 92.12 187 GLN A CA 1
ATOM 1447 C C . GLN A 1 187 ? -1.456 -10.226 -4.256 1.00 92.12 187 GLN A C 1
ATOM 1449 O O . GLN A 1 187 ? -1.956 -10.293 -3.136 1.00 92.12 187 GLN A O 1
ATOM 1454 N N . LEU A 1 188 ? -1.225 -9.065 -4.868 1.00 95.69 188 LEU A N 1
ATOM 1455 C CA . LEU A 1 188 ? -1.853 -7.826 -4.421 1.00 95.69 188 LEU A CA 1
ATOM 1456 C C . LEU A 1 188 ? -3.369 -7.901 -4.670 1.00 95.69 188 LEU A C 1
ATOM 1458 O O . LEU A 1 188 ? -3.796 -8.642 -5.562 1.00 95.69 188 LEU A O 1
ATOM 1462 N N . PRO A 1 189 ? -4.182 -7.098 -3.959 1.00 94.19 189 PRO A N 1
ATOM 1463 C CA . PRO A 1 189 ? -5.597 -6.960 -4.279 1.00 94.19 189 PRO A CA 1
ATOM 1464 C C . PRO A 1 189 ? -5.777 -6.640 -5.761 1.00 94.19 189 PRO A C 1
ATOM 1466 O O . PRO A 1 189 ? -4.997 -5.883 -6.330 1.00 94.19 189 PRO A O 1
ATOM 1469 N N . ILE A 1 190 ? -6.793 -7.194 -6.411 1.00 92.38 190 ILE A N 1
ATOM 1470 C CA . ILE A 1 190 ? -6.999 -6.951 -7.840 1.00 92.38 190 ILE A CA 1
ATOM 1471 C C . ILE A 1 190 ? -7.677 -5.582 -8.002 1.00 92.38 190 ILE A C 1
ATOM 1473 O O . ILE A 1 190 ? -8.840 -5.436 -7.616 1.00 92.38 190 ILE A O 1
ATOM 1477 N N . PRO A 1 191 ? -7.012 -4.561 -8.578 1.00 91.88 191 PRO A N 1
ATOM 1478 C CA . PRO A 1 191 ? -7.652 -3.280 -8.828 1.00 91.88 191 PRO A CA 1
ATOM 1479 C C . PRO A 1 191 ? -8.709 -3.436 -9.919 1.00 91.88 191 PRO A C 1
ATOM 1481 O O . PRO A 1 191 ? -8.526 -4.202 -10.876 1.00 91.88 191 PRO A O 1
ATOM 1484 N N . ARG A 1 192 ? -9.788 -2.647 -9.846 1.00 90.00 192 ARG A N 1
ATOM 1485 C CA . ARG A 1 192 ? -10.796 -2.659 -10.919 1.00 90.00 192 ARG A CA 1
ATOM 1486 C C . ARG A 1 192 ? -10.215 -2.182 -12.252 1.00 90.00 192 ARG A C 1
ATOM 1488 O O . ARG A 1 192 ? -10.541 -2.752 -13.285 1.00 90.00 192 ARG A O 1
ATOM 1495 N N . GLN A 1 193 ? -9.352 -1.166 -12.219 1.00 88.69 193 GLN A N 1
ATOM 1496 C CA . GLN A 1 193 ? -8.639 -0.674 -13.403 1.00 88.69 193 GLN A CA 1
ATOM 1497 C C . GLN A 1 193 ? -7.136 -0.637 -13.152 1.00 88.69 193 GLN A C 1
ATOM 1499 O O . GLN A 1 193 ? -6.439 -1.522 -13.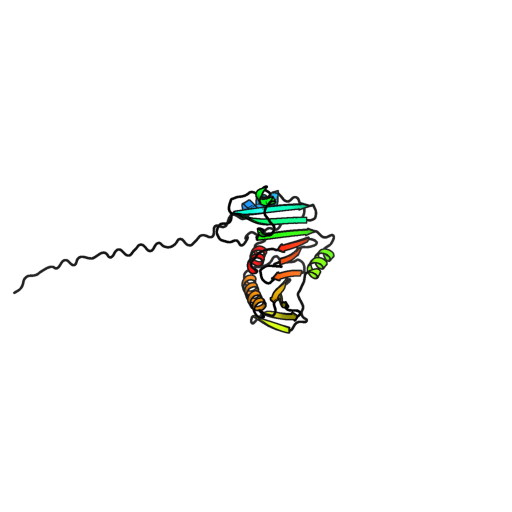628 1.00 88.69 193 GLN A O 1
ATOM 1504 N N . ASN A 1 194 ? -6.657 0.320 -12.354 1.00 89.88 194 ASN A N 1
ATOM 1505 C CA . ASN A 1 194 ? -5.237 0.485 -12.063 1.00 89.88 194 ASN A CA 1
ATOM 1506 C C . ASN A 1 194 ? -4.981 0.551 -10.555 1.00 89.88 194 ASN A C 1
ATOM 1508 O O . ASN A 1 194 ? -5.812 1.044 -9.785 1.00 89.88 194 ASN A O 1
ATOM 1512 N N . GLY A 1 195 ? -3.815 0.060 -10.155 1.00 96.50 195 GLY A N 1
ATOM 1513 C CA . GLY A 1 195 ? -3.238 0.259 -8.833 1.00 96.50 195 GLY A CA 1
ATOM 1514 C C . GLY A 1 195 ? -1.818 0.807 -8.945 1.00 96.50 195 GLY A C 1
ATOM 1515 O O . GLY A 1 195 ? -1.158 0.662 -9.977 1.00 96.50 195 GLY A O 1
ATOM 1516 N N . VAL A 1 196 ? -1.352 1.445 -7.880 1.00 97.06 196 VAL A N 1
ATOM 1517 C CA . VAL A 1 196 ? -0.027 2.052 -7.780 1.00 97.06 196 VAL A CA 1
ATOM 1518 C C . VAL A 1 196 ? 0.658 1.565 -6.508 1.00 97.06 196 VAL A C 1
ATOM 1520 O O . VAL A 1 196 ? 0.073 1.581 -5.425 1.00 97.06 196 VAL A O 1
ATOM 1523 N N . VAL A 1 197 ? 1.912 1.154 -6.645 1.00 96.31 197 VAL A N 1
ATOM 1524 C CA . VAL A 1 197 ? 2.821 0.854 -5.542 1.00 96.31 197 VAL A CA 1
ATOM 1525 C C . VAL A 1 197 ? 3.979 1.839 -5.603 1.00 96.31 197 VAL A C 1
ATOM 1527 O O . VAL A 1 197 ? 4.669 1.921 -6.619 1.00 96.31 197 VAL A O 1
ATOM 1530 N N . ILE A 1 198 ? 4.205 2.561 -4.510 1.00 94.44 198 ILE A N 1
ATOM 1531 C CA . ILE A 1 198 ? 5.312 3.508 -4.359 1.00 94.44 198 ILE A CA 1
ATOM 1532 C C . ILE A 1 198 ? 6.148 3.033 -3.187 1.00 94.44 198 ILE A C 1
ATOM 1534 O O . ILE A 1 198 ? 5.617 2.806 -2.100 1.00 94.44 198 ILE A O 1
ATOM 1538 N N . ILE A 1 199 ? 7.447 2.881 -3.407 1.00 92.94 199 ILE A N 1
ATOM 1539 C CA . ILE A 1 199 ? 8.380 2.444 -2.378 1.00 92.94 199 ILE A CA 1
ATOM 1540 C C . ILE A 1 199 ? 9.555 3.412 -2.343 1.00 92.94 199 ILE A C 1
ATOM 1542 O O . ILE A 1 199 ? 10.295 3.534 -3.318 1.00 92.94 199 ILE A O 1
ATOM 1546 N N . GLY A 1 200 ? 9.702 4.110 -1.222 1.00 86.25 200 GLY A N 1
ATOM 1547 C CA . GLY A 1 200 ? 10.729 5.129 -1.040 1.00 86.25 200 GLY A CA 1
ATOM 1548 C C . GLY A 1 200 ? 12.006 4.621 -0.384 1.00 86.25 200 GLY A C 1
ATOM 1549 O O . GLY A 1 200 ? 12.088 3.486 0.097 1.00 86.25 200 GLY A O 1
ATOM 1550 N N . GLU A 1 201 ? 13.001 5.501 -0.333 1.00 77.00 201 GLU A N 1
ATOM 1551 C CA . GLU A 1 201 ? 14.162 5.341 0.537 1.00 77.00 201 GLU A CA 1
ATOM 1552 C C . GLU A 1 201 ? 13.735 5.577 2.005 1.00 77.00 201 GLU A C 1
ATOM 1554 O O . GLU A 1 201 ? 12.957 6.482 2.302 1.00 77.00 201 GLU A O 1
ATOM 1559 N N . ASP A 1 202 ? 14.156 4.700 2.919 1.00 64.19 202 ASP A N 1
ATOM 1560 C CA . ASP A 1 202 ? 13.876 4.755 4.371 1.00 64.19 202 ASP A CA 1
ATOM 1561 C C . ASP A 1 202 ? 12.405 4.652 4.810 1.00 64.19 202 ASP A C 1
ATOM 1563 O O . ASP A 1 202 ? 12.004 5.125 5.875 1.00 64.19 202 ASP A O 1
ATOM 1567 N N . GLY A 1 203 ? 11.567 4.027 3.985 1.00 60.22 203 GLY A N 1
ATOM 1568 C CA . GLY A 1 203 ? 10.156 3.789 4.294 1.00 60.22 203 GLY A CA 1
ATOM 1569 C C . GLY A 1 203 ? 9.275 5.038 4.285 1.00 60.22 203 GLY A C 1
ATOM 1570 O O . GLY A 1 203 ? 8.047 4.950 4.411 1.00 60.22 203 GLY A O 1
ATOM 1571 N N . GLN A 1 204 ? 9.874 6.204 4.045 1.00 62.31 204 GLN A N 1
ATOM 1572 C CA . GLN A 1 204 ? 9.140 7.402 3.693 1.00 62.31 204 GLN A CA 1
ATOM 1573 C C . GLN A 1 204 ? 8.486 7.167 2.329 1.00 62.31 204 GLN A C 1
ATOM 1575 O O . GLN A 1 204 ? 9.153 6.805 1.369 1.00 62.31 204 GLN A O 1
ATOM 1580 N N . LYS A 1 205 ? 7.167 7.371 2.237 1.00 77.31 205 LYS A N 1
ATOM 1581 C CA . LYS A 1 205 ? 6.359 7.197 1.010 1.00 77.31 205 LYS A CA 1
ATOM 1582 C C . LYS A 1 205 ? 6.086 5.748 0.571 1.00 77.31 205 LYS A C 1
ATOM 1584 O O . LYS A 1 205 ? 5.631 5.550 -0.551 1.00 77.31 205 LYS A O 1
ATOM 1589 N N . ASN A 1 206 ? 6.274 4.755 1.444 1.00 91.50 206 ASN A N 1
ATOM 1590 C CA . ASN A 1 206 ? 5.766 3.402 1.194 1.00 91.50 206 ASN A CA 1
ATOM 1591 C C . ASN A 1 206 ? 4.235 3.402 1.143 1.00 91.50 206 ASN A C 1
ATOM 1593 O O . ASN A 1 206 ? 3.583 3.681 2.155 1.00 91.50 206 ASN A O 1
ATOM 1597 N N . ALA A 1 207 ? 3.672 3.079 -0.018 1.00 95.00 207 ALA A N 1
ATOM 1598 C CA . ALA A 1 207 ? 2.234 3.036 -0.217 1.00 95.00 207 ALA A CA 1
ATOM 1599 C C . ALA A 1 207 ? 1.822 1.996 -1.265 1.00 95.00 207 ALA A C 1
ATOM 1601 O O . ALA A 1 207 ? 2.447 1.859 -2.317 1.00 95.00 207 ALA A O 1
ATOM 1602 N N . VAL A 1 208 ? 0.710 1.320 -0.992 1.00 96.50 208 VAL A N 1
ATOM 1603 C CA . VAL A 1 208 ? -0.045 0.504 -1.944 1.00 96.50 208 VAL A CA 1
ATOM 1604 C C . VAL A 1 208 ? -1.428 1.126 -2.072 1.00 96.50 208 VAL A C 1
ATOM 1606 O O . VAL A 1 208 ? -2.171 1.219 -1.095 1.00 96.50 208 VAL A O 1
ATOM 1609 N N . ILE A 1 209 ? -1.762 1.589 -3.272 1.00 97.50 209 ILE A N 1
ATOM 1610 C CA . ILE A 1 209 ? -2.969 2.368 -3.543 1.00 97.50 209 ILE A CA 1
ATOM 1611 C C . ILE A 1 209 ? -3.721 1.711 -4.692 1.00 97.50 209 ILE A C 1
ATOM 1613 O O . ILE A 1 209 ? -3.168 1.521 -5.772 1.00 97.50 209 ILE A O 1
ATOM 1617 N N . TRP A 1 210 ? -4.989 1.380 -4.493 1.00 97.19 210 TRP A N 1
ATOM 1618 C CA . TRP A 1 210 ? -5.817 0.804 -5.549 1.00 97.19 210 TRP A CA 1
ATOM 1619 C C . TRP A 1 210 ? -7.251 1.268 -5.440 1.00 97.19 210 TRP A C 1
ATOM 1621 O O . TRP A 1 210 ? -7.705 1.717 -4.389 1.00 97.19 210 TRP A O 1
ATOM 1631 N N . GLN A 1 211 ? -7.978 1.133 -6.543 1.00 94.94 211 GLN A N 1
ATOM 1632 C CA . GLN A 1 211 ? -9.402 1.407 -6.558 1.00 94.94 211 GLN A CA 1
ATOM 1633 C C . GLN A 1 211 ? -10.251 0.152 -6.759 1.00 94.94 211 GLN A C 1
ATOM 1635 O O . GLN A 1 211 ? -9.895 -0.762 -7.514 1.00 94.94 211 GLN A O 1
ATOM 1640 N N . ASN A 1 212 ? -11.428 0.171 -6.142 1.00 94.31 212 ASN A N 1
ATOM 1641 C CA . ASN A 1 212 ? -12.543 -0.705 -6.463 1.00 94.31 212 ASN A CA 1
ATOM 1642 C C . ASN A 1 212 ? -13.800 0.152 -6.686 1.00 94.31 212 ASN A C 1
ATOM 1644 O O . ASN A 1 212 ? -14.346 0.743 -5.753 1.00 94.31 212 ASN A O 1
ATOM 1648 N N . GLY A 1 213 ? -14.228 0.271 -7.944 1.00 94.19 213 GLY A N 1
ATOM 1649 C CA . GLY A 1 213 ? -15.298 1.192 -8.331 1.00 94.19 213 GLY A CA 1
ATOM 1650 C C . GLY A 1 213 ? -14.935 2.641 -7.998 1.00 94.19 213 GLY A C 1
ATOM 1651 O O . GLY A 1 213 ? -13.897 3.130 -8.426 1.00 94.19 213 GLY A O 1
ATOM 1652 N N . ALA A 1 214 ? -15.786 3.325 -7.231 1.00 96.62 214 ALA A N 1
ATOM 1653 C CA . ALA A 1 214 ? -15.550 4.700 -6.782 1.00 96.62 214 ALA A CA 1
ATOM 1654 C C . ALA A 1 214 ? -14.765 4.797 -5.458 1.00 96.62 214 ALA A C 1
ATOM 1656 O O . ALA A 1 214 ? -14.601 5.893 -4.925 1.00 96.62 214 ALA A O 1
ATOM 1657 N N . VAL A 1 215 ? -14.314 3.677 -4.884 1.00 97.62 215 VAL A N 1
ATOM 1658 C CA . VAL A 1 215 ? -13.566 3.663 -3.621 1.00 97.62 215 VAL A CA 1
ATOM 1659 C C . VAL A 1 215 ? -12.079 3.519 -3.906 1.00 97.62 215 VAL A C 1
ATOM 1661 O O . VAL A 1 215 ? -11.671 2.583 -4.589 1.00 97.62 215 VAL A O 1
ATOM 1664 N N . VAL A 1 216 ? -11.273 4.420 -3.347 1.00 98.19 216 VAL A N 1
ATOM 1665 C CA . VAL A 1 216 ? -9.811 4.299 -3.320 1.00 98.19 216 VAL A CA 1
ATOM 1666 C C . VAL A 1 216 ? -9.391 3.815 -1.946 1.00 98.19 216 VAL A C 1
ATOM 1668 O O . VAL A 1 216 ? -9.740 4.434 -0.937 1.00 98.19 216 VAL A O 1
ATOM 1671 N N . TYR A 1 217 ? -8.627 2.734 -1.931 1.00 98.00 217 TYR A N 1
ATOM 1672 C CA . TYR A 1 217 ? -7.951 2.208 -0.762 1.00 98.00 217 TYR A CA 1
ATOM 1673 C C . TYR A 1 217 ? -6.479 2.592 -0.820 1.00 98.00 217 TYR A C 1
ATOM 1675 O O . TYR A 1 217 ? -5.835 2.476 -1.863 1.00 98.00 217 TYR A O 1
ATOM 1683 N N . THR A 1 218 ? -5.952 3.025 0.316 1.00 97.31 218 THR A N 1
ATOM 1684 C CA . THR A 1 218 ? -4.533 3.314 0.503 1.00 97.31 218 THR A CA 1
ATOM 1685 C C . THR A 1 218 ? -4.065 2.574 1.735 1.00 97.31 218 THR A C 1
ATOM 1687 O O . THR A 1 218 ? -4.577 2.821 2.829 1.00 97.31 218 THR A O 1
ATOM 1690 N N . LEU A 1 219 ? -3.082 1.705 1.553 1.00 95.44 219 LEU A N 1
ATOM 1691 C CA . LEU A 1 219 ? -2.281 1.142 2.623 1.00 95.44 219 LEU A CA 1
ATOM 1692 C C . LEU A 1 219 ? -0.929 1.853 2.619 1.00 95.44 219 LEU A C 1
ATOM 1694 O O . LEU A 1 219 ? -0.221 1.807 1.617 1.00 95.44 219 LEU A O 1
ATOM 1698 N N . ASP A 1 220 ? -0.586 2.533 3.704 1.00 93.25 220 ASP A N 1
ATOM 1699 C CA . ASP A 1 220 ? 0.678 3.248 3.841 1.00 93.25 220 ASP A CA 1
ATOM 1700 C C . ASP A 1 220 ? 1.263 3.116 5.254 1.00 93.25 220 ASP A C 1
ATOM 1702 O O . ASP A 1 220 ? 0.635 2.578 6.163 1.00 93.25 220 ASP A O 1
ATOM 1706 N N . TYR A 1 221 ? 2.499 3.588 5.396 1.00 76.56 221 TYR A N 1
ATOM 1707 C CA . TYR A 1 221 ? 3.397 3.415 6.541 1.00 76.56 221 TYR A CA 1
ATOM 1708 C C . TYR A 1 221 ? 3.833 1.986 6.813 1.00 76.56 221 TYR A C 1
ATOM 1710 O O . TYR A 1 221 ? 3.061 1.157 7.252 1.00 76.56 221 TYR A O 1
ATOM 1718 N N . THR A 1 222 ? 5.129 1.771 6.658 1.00 73.06 222 THR A N 1
ATOM 1719 C CA . THR A 1 222 ? 5.957 0.781 7.343 1.00 73.06 222 THR A CA 1
ATOM 1720 C C . THR A 1 222 ? 7.389 1.296 7.188 1.00 73.06 222 THR A C 1
ATOM 1722 O O . THR A 1 222 ? 7.727 1.851 6.138 1.00 73.06 222 THR A O 1
ATOM 1725 N N . ALA A 1 223 ? 8.258 1.115 8.186 1.00 70.25 223 ALA A N 1
ATOM 1726 C CA . ALA A 1 223 ? 9.661 1.534 8.062 1.00 70.25 223 ALA A CA 1
ATOM 1727 C C . ALA A 1 223 ? 10.403 0.761 6.952 1.00 70.25 223 ALA A C 1
ATOM 1729 O O . ALA A 1 223 ? 11.346 1.267 6.350 1.00 70.25 223 ALA A O 1
ATOM 1730 N N . LYS A 1 224 ? 9.964 -0.469 6.651 1.00 82.06 224 LYS A N 1
ATOM 1731 C CA . LYS A 1 224 ? 10.567 -1.320 5.622 1.00 82.06 224 LYS A CA 1
ATOM 1732 C C . LYS A 1 224 ? 9.661 -1.438 4.408 1.00 82.06 224 LYS A C 1
ATOM 1734 O O . LYS A 1 224 ? 8.465 -1.687 4.531 1.00 82.06 224 LYS A O 1
ATOM 1739 N N . ALA A 1 225 ? 10.272 -1.335 3.233 1.00 78.75 225 ALA A N 1
ATOM 1740 C CA . ALA A 1 225 ? 9.622 -1.453 1.931 1.00 78.75 225 ALA A CA 1
ATOM 1741 C C . ALA A 1 225 ? 8.758 -2.710 1.765 1.00 78.75 225 ALA A C 1
ATOM 1743 O O . ALA A 1 225 ? 7.634 -2.634 1.281 1.00 78.75 225 ALA A O 1
ATOM 1744 N N . LEU A 1 226 ? 9.279 -3.876 2.151 1.00 88.12 226 LEU A N 1
ATOM 1745 C CA . LEU A 1 226 ? 8.581 -5.136 1.909 1.00 88.12 226 LEU A CA 1
ATOM 1746 C C . LEU A 1 226 ? 7.361 -5.310 2.823 1.00 88.12 226 LEU A C 1
ATOM 1748 O O . LEU A 1 226 ? 6.412 -5.989 2.444 1.00 88.12 226 LEU A O 1
ATOM 1752 N N . ASP A 1 227 ? 7.352 -4.657 3.984 1.00 88.75 227 ASP A N 1
ATOM 1753 C CA . ASP A 1 227 ? 6.312 -4.847 4.990 1.00 88.75 227 ASP A CA 1
ATOM 1754 C C . ASP A 1 227 ? 4.946 -4.323 4.503 1.00 88.75 227 ASP A C 1
ATOM 1756 O O . ASP A 1 227 ? 3.930 -4.995 4.684 1.00 88.75 227 ASP A O 1
ATOM 1760 N N . VAL A 1 228 ? 4.900 -3.172 3.811 1.00 91.50 228 VAL A N 1
ATOM 1761 C CA . VAL A 1 228 ? 3.636 -2.652 3.250 1.00 91.50 228 VAL A CA 1
ATOM 1762 C C . VAL A 1 228 ? 3.092 -3.575 2.157 1.00 91.50 228 VAL A C 1
ATOM 1764 O O . VAL A 1 228 ? 1.883 -3.770 2.054 1.00 91.50 228 VAL A O 1
ATOM 1767 N N . ILE A 1 229 ? 3.979 -4.198 1.371 1.00 93.62 229 ILE A N 1
ATOM 1768 C CA . ILE A 1 229 ? 3.600 -5.152 0.323 1.00 93.62 229 ILE A CA 1
ATOM 1769 C C . ILE A 1 229 ? 3.045 -6.423 0.957 1.00 93.62 229 ILE A C 1
ATOM 1771 O O . ILE A 1 229 ? 1.966 -6.868 0.578 1.00 93.62 229 ILE A O 1
ATOM 1775 N N . GLN A 1 230 ? 3.731 -6.971 1.960 1.00 92.56 230 GLN A N 1
ATOM 1776 C CA . GLN A 1 230 ? 3.270 -8.145 2.702 1.00 92.56 230 GLN A CA 1
ATOM 1777 C C . GLN A 1 230 ? 1.894 -7.906 3.327 1.00 92.56 230 GLN A C 1
ATOM 1779 O O . GLN A 1 230 ? 0.983 -8.718 3.145 1.00 92.56 230 GLN A O 1
ATOM 1784 N N . ALA A 1 231 ? 1.715 -6.763 3.993 1.00 92.62 231 ALA A N 1
ATOM 1785 C CA . ALA A 1 231 ? 0.431 -6.377 4.559 1.00 92.62 231 ALA A CA 1
ATOM 1786 C C . ALA A 1 231 ? -0.652 -6.267 3.471 1.00 92.62 231 ALA A C 1
ATOM 1788 O O . ALA A 1 231 ? -1.729 -6.843 3.638 1.00 92.62 231 ALA A O 1
ATOM 1789 N N . ALA A 1 232 ? -0.355 -5.629 2.332 1.00 94.81 232 ALA A N 1
ATOM 1790 C CA . ALA A 1 232 ? -1.290 -5.503 1.212 1.00 94.81 232 ALA A CA 1
ATOM 1791 C C . ALA A 1 232 ? -1.696 -6.858 0.613 1.00 94.81 232 ALA A C 1
ATOM 1793 O O . ALA A 1 232 ? -2.870 -7.076 0.328 1.00 94.81 232 ALA A O 1
ATOM 1794 N N . THR A 1 233 ? -0.762 -7.799 0.466 1.00 94.81 233 THR A N 1
ATOM 1795 C CA . THR A 1 233 ? -1.072 -9.152 -0.038 1.00 94.81 233 THR A CA 1
ATOM 1796 C C . THR A 1 233 ? -1.865 -10.016 0.947 1.00 94.81 233 THR A C 1
ATOM 1798 O O . THR A 1 233 ? -2.309 -11.102 0.594 1.00 94.81 233 THR A O 1
ATOM 1801 N N . SER A 1 234 ? -2.048 -9.545 2.184 1.00 92.75 234 SER A N 1
ATOM 1802 C CA . SER A 1 234 ? -2.811 -10.236 3.228 1.00 92.75 234 SER A CA 1
ATOM 1803 C C . SER A 1 234 ? -4.194 -9.629 3.480 1.00 92.75 234 SER A C 1
ATOM 1805 O O . SER A 1 234 ? -4.837 -9.984 4.463 1.00 92.75 234 SER A O 1
ATOM 1807 N N . LEU A 1 235 ? -4.633 -8.671 2.658 1.00 92.19 235 LEU A N 1
ATOM 1808 C CA . LEU A 1 235 ? -5.907 -7.977 2.845 1.00 92.19 235 LEU A CA 1
ATOM 1809 C C . LEU A 1 235 ? -7.106 -8.914 2.647 1.00 92.19 235 LEU A C 1
ATOM 1811 O O . LEU A 1 235 ? -7.153 -9.661 1.669 1.00 92.19 235 LEU A O 1
ATOM 1815 N N . ASN A 1 236 ? -8.084 -8.820 3.552 1.00 87.31 236 ASN A N 1
ATOM 1816 C CA . ASN A 1 236 ? -9.364 -9.531 3.504 1.00 87.31 236 ASN A CA 1
ATOM 1817 C C . ASN A 1 236 ? -10.537 -8.713 4.064 1.00 87.31 236 ASN A C 1
ATOM 1819 O O . ASN A 1 236 ? -10.309 -7.625 4.647 1.00 87.31 236 ASN A O 1
#

Nearest PDB structures (foldseek):
  3shp-assembly1_B  TM=2.688E-01  e=1.810E-01  Sphaerobacter thermophilus DSM 20745
  4cj2-assembly2_D  TM=4.497E-01  e=5.344E+00  Sulfolobus acidocaldarius
  1yqf-assembly1_B  TM=3.337E-01  e=3.742E+00  Leishmania major
  4eej-assembly2_B  TM=2.719E-01  e=3.131E+00  Homo sapiens